Protein AF-A0A4V1XUW9-F1 (afdb_monomer_lite)

pLDDT: mean 77.9, std 14.72, range [36.91, 97.44]

Foldseek 3Di:
DDQQDQVLLCVLCCQVVVDNDSPDCPPPVSVVVSVVVVVLADPDPDPDPDPPPPRNHDPDSVVSSVDDDADFALVVLQVLLLLCVPPDLPDDQVVQVVSVHGRNLVSQLSLCCLCVPQQVLLDPGDPVSVVVNVVCCVVVNHPPCSNPNDRSHDQDPPHDNPPCNVVVVVVVVCVVPPDQPDPVSVVCVVCPPPVNVVVVVVVVVVVVVVVVVVVVVVVVVVVVVVVCCVVDPDDDDD

Radius of gyration: 29.69 Å; chains: 1; bounding box: 62×67×88 Å

Structure (mmCIF, N/CA/C/O backbone):
data_AF-A0A4V1XUW9-F1
#
_entry.id   AF-A0A4V1XUW9-F1
#
loop_
_atom_site.group_PDB
_atom_site.id
_atom_site.type_symbol
_atom_site.label_atom_id
_atom_site.label_alt_id
_atom_site.label_comp_id
_atom_site.label_asym_id
_atom_site.label_entity_id
_atom_site.label_seq_id
_atom_site.pdbx_PDB_ins_code
_atom_site.Cartn_x
_atom_site.Cartn_y
_atom_site.Cartn_z
_atom_site.occupancy
_atom_site.B_iso_or_equiv
_atom_site.auth_seq_id
_atom_site.auth_comp_id
_atom_site.auth_asym_id
_atom_site.auth_atom_id
_atom_site.pdbx_PDB_model_num
ATOM 1 N N . MET A 1 1 ? -7.494 -10.994 -24.626 1.00 58.81 1 MET A N 1
ATOM 2 C CA . MET A 1 1 ? -8.306 -11.080 -23.396 1.00 58.81 1 MET A CA 1
ATOM 3 C C . MET A 1 1 ? -8.177 -12.502 -22.859 1.00 58.81 1 MET A C 1
ATOM 5 O O . MET A 1 1 ? -8.584 -13.421 -23.557 1.00 58.81 1 MET A O 1
ATOM 9 N N . HIS A 1 2 ? -7.507 -12.699 -21.718 1.00 71.06 2 HIS A N 1
ATOM 10 C CA . HIS A 1 2 ? -7.275 -14.023 -21.113 1.00 71.06 2 HIS A CA 1
ATOM 11 C C . HIS A 1 2 ? -8.159 -14.166 -19.877 1.00 71.06 2 HIS A C 1
ATOM 13 O O . HIS A 1 2 ? -7.961 -13.457 -18.893 1.00 71.06 2 HIS A O 1
ATOM 19 N N . TYR A 1 3 ? -9.157 -15.043 -19.947 1.00 77.94 3 TYR A N 1
ATOM 20 C CA . TYR A 1 3 ? -10.015 -15.334 -18.803 1.00 77.94 3 TYR A CA 1
ATOM 21 C C . TYR A 1 3 ? -9.328 -16.334 -17.871 1.00 77.94 3 TYR A C 1
ATOM 23 O O . TYR A 1 3 ? -8.735 -17.297 -18.363 1.00 77.94 3 TYR A O 1
ATOM 31 N N . PRO A 1 4 ? -9.441 -16.161 -16.542 1.00 79.81 4 PRO A N 1
ATOM 32 C CA . PRO A 1 4 ? -8.737 -17.007 -15.600 1.00 79.81 4 PRO A CA 1
ATOM 33 C C . PRO A 1 4 ? -9.235 -18.452 -15.691 1.00 79.81 4 PRO A C 1
ATOM 35 O O . PRO A 1 4 ? -10.440 -18.720 -15.620 1.00 79.81 4 PRO A O 1
ATOM 38 N N . ASN A 1 5 ? -8.309 -19.396 -15.834 1.00 84.31 5 ASN A N 1
ATOM 39 C CA . ASN A 1 5 ? -8.598 -20.828 -15.798 1.00 84.31 5 ASN A CA 1
ATOM 40 C C . ASN A 1 5 ? -8.875 -21.306 -14.354 1.00 84.31 5 ASN A C 1
ATOM 42 O O . ASN A 1 5 ? -8.723 -20.555 -13.396 1.00 84.31 5 ASN A O 1
ATOM 46 N N . ALA A 1 6 ? -9.296 -22.562 -14.164 1.00 81.31 6 ALA A N 1
ATOM 47 C CA . ALA A 1 6 ? -9.682 -23.070 -12.839 1.00 81.31 6 ALA A CA 1
ATOM 48 C C . ALA A 1 6 ? -8.573 -22.939 -11.773 1.00 81.31 6 ALA A C 1
ATOM 50 O O . ALA A 1 6 ? -8.865 -22.640 -10.616 1.00 81.31 6 ALA A O 1
ATOM 51 N N . ARG A 1 7 ? -7.306 -23.102 -12.172 1.00 80.81 7 ARG A N 1
ATOM 52 C CA . ARG A 1 7 ? -6.149 -22.937 -11.286 1.00 80.81 7 ARG A CA 1
ATOM 53 C C . ARG A 1 7 ? -5.942 -21.470 -10.912 1.00 80.81 7 ARG A C 1
ATOM 55 O O . ARG A 1 7 ? -5.809 -21.162 -9.735 1.00 80.81 7 ARG A O 1
ATOM 62 N N . GLU A 1 8 ? -5.972 -20.575 -11.893 1.00 82.69 8 GLU A N 1
ATOM 63 C CA . GLU A 1 8 ? -5.828 -19.125 -11.691 1.00 82.69 8 GLU A CA 1
ATOM 64 C C . GLU A 1 8 ? -6.971 -18.561 -10.838 1.00 82.69 8 GLU A C 1
ATOM 66 O O . GLU A 1 8 ? -6.747 -17.739 -9.956 1.00 82.69 8 GLU A O 1
ATOM 71 N N . LYS A 1 9 ? -8.198 -19.060 -11.028 1.00 82.62 9 LYS A N 1
ATOM 72 C CA . LYS A 1 9 ? -9.331 -18.752 -10.150 1.00 82.62 9 LYS A CA 1
ATOM 73 C C . LYS A 1 9 ? -9.070 -19.211 -8.719 1.00 82.62 9 LYS A C 1
ATOM 75 O O . LYS A 1 9 ? -9.330 -18.445 -7.800 1.00 82.62 9 LYS A O 1
ATOM 80 N N . GLY A 1 10 ? -8.527 -20.413 -8.523 1.00 79.75 10 GLY A N 1
ATOM 81 C CA . GLY A 1 10 ? -8.107 -20.892 -7.204 1.00 79.75 10 GLY A CA 1
ATOM 82 C C . GLY A 1 10 ? -7.074 -19.971 -6.551 1.00 79.75 10 GLY A C 1
ATOM 83 O O . GLY A 1 10 ? -7.211 -19.627 -5.380 1.00 79.75 10 GLY A O 1
ATOM 84 N N . GLU A 1 11 ? -6.093 -19.488 -7.315 1.00 78.31 11 GLU A N 1
ATOM 85 C CA . GLU A 1 11 ? -5.109 -18.524 -6.812 1.00 78.31 11 GLU A CA 1
ATOM 86 C C . GLU A 1 11 ? -5.731 -17.168 -6.470 1.00 78.31 11 GLU A C 1
ATOM 88 O O . GLU A 1 11 ? -5.419 -16.617 -5.416 1.00 78.31 11 GLU A O 1
ATOM 93 N N . ILE A 1 12 ? -6.661 -16.660 -7.286 1.00 77.94 12 ILE A N 1
ATOM 94 C CA . ILE A 1 12 ? -7.428 -15.450 -6.961 1.00 77.94 12 ILE A CA 1
ATOM 95 C C . ILE A 1 12 ? -8.206 -15.656 -5.660 1.00 77.94 12 ILE A C 1
ATOM 97 O O . ILE A 1 12 ? -8.170 -14.794 -4.788 1.00 77.94 12 ILE A O 1
ATOM 101 N N . LEU A 1 13 ? -8.892 -16.789 -5.493 1.00 80.12 13 LEU A N 1
ATOM 102 C CA . LEU A 1 13 ? -9.679 -17.055 -4.288 1.00 80.12 13 LEU A CA 1
ATOM 103 C C . LEU A 1 13 ? -8.801 -17.150 -3.044 1.00 80.12 13 LEU A C 1
ATOM 105 O O . LEU A 1 13 ? -9.113 -16.551 -2.011 1.00 80.12 13 LEU A O 1
ATOM 109 N N . ARG A 1 14 ? -7.659 -17.821 -3.169 1.00 76.75 14 ARG A N 1
ATOM 110 C CA . ARG A 1 14 ? -6.658 -17.891 -2.113 1.00 76.75 14 ARG A CA 1
ATOM 111 C C . ARG A 1 14 ? -6.105 -16.514 -1.768 1.00 76.75 14 ARG A C 1
ATOM 113 O O . ARG A 1 14 ? -5.975 -16.180 -0.596 1.00 76.75 14 ARG A O 1
ATOM 120 N N . HIS A 1 15 ? -5.784 -15.705 -2.771 1.00 69.62 15 HIS A N 1
ATOM 121 C CA . HIS A 1 15 ? -5.155 -14.406 -2.561 1.00 69.62 15 HIS A CA 1
ATOM 122 C C . HIS A 1 15 ? -6.141 -13.353 -2.035 1.00 69.62 15 HIS A C 1
ATOM 124 O O . HIS A 1 15 ? -5.816 -12.585 -1.132 1.00 69.62 15 HIS A O 1
ATOM 130 N N . VAL A 1 16 ? -7.355 -13.318 -2.584 1.00 70.00 16 VAL A N 1
ATOM 131 C CA . VAL A 1 16 ? -8.364 -12.292 -2.297 1.00 70.00 16 VAL A CA 1
ATOM 132 C C . VAL A 1 16 ? -9.190 -12.625 -1.062 1.00 70.00 16 VAL A C 1
ATOM 134 O O . VAL A 1 16 ? -9.513 -11.722 -0.289 1.00 70.00 16 VAL A O 1
ATOM 137 N N . PHE A 1 17 ? -9.544 -13.897 -0.887 1.00 73.94 17 PHE A N 1
ATOM 138 C CA . PHE A 1 17 ? -10.469 -14.348 0.152 1.00 73.94 17 PHE A CA 1
ATOM 139 C C . PHE A 1 17 ? -9.815 -15.277 1.181 1.00 73.94 17 PHE A C 1
ATOM 141 O O . PHE A 1 17 ? -10.460 -15.618 2.166 1.00 73.94 17 PHE A O 1
ATOM 148 N N . GLY A 1 18 ? -8.547 -15.667 0.998 1.00 67.44 18 GLY A N 1
ATOM 149 C CA . GLY A 1 18 ? -7.860 -16.577 1.922 1.00 67.44 18 GLY A CA 1
ATOM 150 C C . GLY A 1 18 ? -8.371 -18.018 1.861 1.00 67.44 18 GLY A C 1
ATOM 151 O O . GLY A 1 18 ? -8.150 -18.774 2.798 1.00 67.44 18 GLY A O 1
ATOM 152 N N . ILE A 1 19 ? -9.077 -18.395 0.792 1.00 76.38 19 ILE A N 1
ATOM 153 C CA . ILE A 1 19 ? -9.677 -19.724 0.655 1.00 76.38 19 ILE A CA 1
ATOM 154 C C . ILE A 1 19 ? -8.603 -20.697 0.144 1.00 76.38 19 ILE A C 1
ATOM 156 O O . ILE A 1 19 ? -8.137 -20.561 -0.987 1.00 76.38 19 ILE A O 1
ATOM 160 N N . GLU A 1 20 ? -8.173 -21.641 0.986 1.00 62.16 20 GLU A N 1
ATOM 161 C CA . GLU A 1 20 ? -7.073 -22.566 0.662 1.00 62.16 20 GLU A CA 1
ATOM 162 C C . GLU A 1 20 ? -7.495 -23.739 -0.233 1.00 62.16 20 GLU A C 1
ATOM 164 O O . GLU A 1 20 ? -6.726 -24.153 -1.101 1.00 62.16 20 GLU A O 1
ATOM 169 N N . GLU A 1 21 ? -8.721 -24.236 -0.077 1.00 62.16 21 GLU A N 1
ATOM 170 C CA . GLU A 1 21 ? -9.290 -25.275 -0.936 1.00 62.16 21 GLU A CA 1
ATOM 171 C C . GLU A 1 21 ? -10.142 -24.623 -2.013 1.00 62.16 21 GLU A C 1
ATOM 173 O O . GLU A 1 21 ? -11.065 -23.890 -1.680 1.00 62.16 21 GLU A O 1
ATOM 178 N N . ALA A 1 22 ? -9.858 -24.876 -3.295 1.00 56.44 22 ALA A N 1
ATOM 179 C CA . ALA A 1 22 ? -10.678 -24.353 -4.384 1.00 56.44 22 ALA A CA 1
ATOM 180 C C . ALA A 1 22 ? -12.131 -24.821 -4.176 1.00 56.44 22 ALA A C 1
ATOM 182 O O . ALA A 1 22 ? -12.421 -26.000 -4.401 1.00 56.44 22 ALA A O 1
ATOM 183 N N . PRO A 1 23 ? -13.047 -23.939 -3.730 1.00 57.81 23 PRO A N 1
ATOM 184 C CA . PRO A 1 23 ? -14.420 -24.340 -3.512 1.00 57.81 23 PRO A CA 1
ATOM 185 C C . PRO A 1 23 ? -14.980 -24.741 -4.871 1.00 57.81 23 PRO A C 1
ATOM 187 O O . PRO A 1 23 ? -14.576 -24.197 -5.908 1.00 57.81 23 PRO A O 1
ATOM 190 N N . ALA A 1 24 ? -15.909 -25.696 -4.883 1.00 57.12 24 ALA A N 1
ATOM 191 C CA . ALA A 1 24 ? -16.644 -25.996 -6.097 1.00 57.12 24 ALA A CA 1
ATOM 192 C C . ALA A 1 24 ? -17.164 -24.662 -6.655 1.00 57.12 24 ALA A C 1
ATOM 194 O O . ALA A 1 24 ? -17.908 -23.944 -5.985 1.00 57.12 24 ALA A O 1
ATOM 195 N N . LEU A 1 25 ? -16.740 -24.307 -7.873 1.00 57.88 25 LEU A N 1
ATOM 196 C CA . LEU A 1 25 ? -17.069 -23.051 -8.568 1.00 57.88 25 LEU A CA 1
ATOM 197 C C . LEU A 1 25 ? -18.589 -22.832 -8.776 1.00 57.88 25 LEU A C 1
ATOM 199 O O . LEU A 1 25 ? -19.001 -21.897 -9.458 1.00 57.88 25 LEU A O 1
ATOM 203 N N . SER A 1 26 ? -19.413 -23.711 -8.204 1.00 60.56 26 SER A N 1
ATOM 204 C CA . SER A 1 26 ? -20.863 -23.677 -8.085 1.00 60.56 26 SER A CA 1
ATOM 205 C C . SER A 1 26 ? -21.394 -22.694 -7.036 1.00 60.56 26 SER A C 1
ATOM 207 O O . SER A 1 26 ? -22.600 -22.452 -7.030 1.00 60.56 26 SER A O 1
ATOM 209 N N . ASP A 1 27 ? -20.557 -22.132 -6.154 1.00 76.06 27 ASP A N 1
ATOM 210 C CA . ASP A 1 27 ? -21.009 -21.079 -5.233 1.00 76.06 27 ASP A CA 1
ATOM 211 C C . ASP A 1 27 ? -21.472 -19.847 -6.030 1.00 76.06 27 ASP A C 1
ATOM 213 O O . ASP A 1 27 ? -20.714 -19.236 -6.792 1.00 76.06 27 ASP A O 1
ATOM 217 N N . ARG A 1 28 ? -22.744 -19.476 -5.847 1.00 77.88 28 ARG A N 1
ATOM 218 C CA . ARG A 1 28 ? -23.395 -18.353 -6.533 1.00 77.88 28 ARG A CA 1
ATOM 219 C C . ARG A 1 28 ? -22.647 -17.033 -6.305 1.00 77.88 28 ARG A C 1
ATOM 221 O O . ARG A 1 28 ? -22.585 -16.215 -7.221 1.00 77.88 28 ARG A O 1
ATOM 228 N N . SER A 1 29 ? -22.049 -16.847 -5.129 1.00 71.81 29 SER A N 1
ATOM 229 C CA . SER A 1 29 ? -21.312 -15.631 -4.760 1.00 71.81 29 SER A CA 1
ATOM 230 C C . SER A 1 29 ? -19.979 -15.538 -5.502 1.00 71.81 29 SER A C 1
ATOM 232 O O . SER A 1 29 ? -19.615 -14.480 -6.014 1.00 71.81 29 SER A O 1
ATOM 234 N N . LEU A 1 30 ? -19.273 -16.665 -5.627 1.00 78.94 30 LEU A N 1
ATOM 235 C CA . LEU A 1 30 ? -18.009 -16.739 -6.363 1.00 78.94 30 LEU A CA 1
ATOM 236 C C . LEU A 1 30 ? -18.232 -16.636 -7.868 1.00 78.94 30 LEU A C 1
ATOM 238 O O . LEU A 1 30 ? -17.437 -16.016 -8.571 1.00 78.94 30 LEU A O 1
ATOM 242 N N . LYS A 1 31 ? -19.344 -17.186 -8.361 1.00 81.56 31 LYS A N 1
ATOM 243 C CA . LYS A 1 31 ? -19.762 -17.011 -9.749 1.00 81.56 31 LYS A CA 1
ATOM 244 C C . LYS A 1 31 ? -19.997 -15.533 -10.073 1.00 81.56 31 LYS A C 1
ATOM 246 O O . LYS A 1 31 ? -19.401 -15.040 -11.024 1.00 81.56 31 LYS A O 1
ATOM 251 N N . ALA A 1 32 ? -20.773 -14.825 -9.250 1.00 79.44 32 ALA A N 1
ATOM 252 C CA . ALA A 1 32 ? -21.011 -13.390 -9.414 1.00 79.44 32 ALA A CA 1
ATOM 253 C C . ALA A 1 32 ? -19.709 -12.574 -9.326 1.00 79.44 32 ALA A C 1
ATOM 255 O O . ALA A 1 32 ? -19.489 -11.659 -10.118 1.00 79.44 32 ALA A O 1
ATOM 256 N N . TYR A 1 33 ? -18.804 -12.944 -8.411 1.00 81.19 33 TYR A N 1
ATOM 257 C CA . TYR A 1 33 ? -17.476 -12.340 -8.330 1.00 81.19 33 TYR A CA 1
ATOM 258 C C . TYR A 1 33 ? -16.681 -12.526 -9.627 1.00 81.19 33 TYR A C 1
ATOM 260 O O . TYR A 1 33 ? -16.134 -11.555 -10.141 1.00 81.19 33 TYR A O 1
ATOM 268 N N . PHE A 1 34 ? -16.624 -13.743 -10.180 1.00 82.69 34 PHE A N 1
ATOM 269 C CA . PHE A 1 34 ? -15.889 -13.993 -11.420 1.00 82.69 34 PHE A CA 1
ATOM 270 C C . PHE A 1 34 ? -16.560 -13.375 -12.652 1.00 82.69 34 PHE A C 1
ATOM 272 O O . PHE A 1 34 ? -15.858 -12.977 -13.575 1.00 82.69 34 PHE A O 1
ATOM 279 N N . GLU A 1 35 ? -17.887 -13.246 -12.670 1.00 82.94 35 GLU A N 1
ATOM 280 C CA . GLU A 1 35 ? -18.613 -12.492 -13.699 1.00 82.94 35 GLU A CA 1
ATOM 281 C C . GLU A 1 35 ? -18.231 -11.006 -13.664 1.00 82.94 35 GLU A C 1
ATOM 283 O O . GLU A 1 35 ? -17.855 -10.449 -14.697 1.00 82.94 35 GLU A O 1
ATOM 288 N N . TYR A 1 36 ? -18.212 -10.388 -12.478 1.00 78.56 36 TYR A N 1
ATOM 289 C CA . TYR A 1 36 ? -17.736 -9.014 -12.316 1.00 78.56 36 TYR A CA 1
ATOM 290 C C . TYR A 1 36 ? -16.248 -8.875 -12.665 1.00 78.56 36 TYR A C 1
ATOM 292 O O . TYR A 1 36 ? -15.879 -7.998 -13.441 1.00 78.56 36 TYR A O 1
ATOM 300 N N . TYR A 1 37 ? -15.395 -9.768 -12.160 1.00 76.25 37 TYR A N 1
ATOM 301 C CA . TYR A 1 37 ? -13.964 -9.812 -12.474 1.00 76.25 37 TYR A CA 1
ATOM 302 C C . TYR A 1 37 ? -13.725 -9.851 -13.991 1.00 76.25 37 TYR A C 1
ATOM 304 O O . TYR A 1 37 ? -12.907 -9.101 -14.513 1.00 76.25 37 TYR A O 1
ATOM 312 N N . ASN A 1 38 ? -14.482 -10.678 -14.715 1.00 80.19 38 ASN A N 1
ATOM 313 C CA . ASN A 1 38 ? -14.392 -10.771 -16.168 1.00 80.19 38 ASN A CA 1
ATOM 314 C C . ASN A 1 38 ? -14.897 -9.503 -16.869 1.00 80.19 38 ASN A C 1
ATOM 316 O O . ASN A 1 38 ? -14.377 -9.159 -17.926 1.00 80.19 38 ASN A O 1
ATOM 320 N N . SER A 1 39 ? -15.877 -8.803 -16.287 1.00 75.00 39 SER A N 1
ATOM 321 C CA . SER A 1 39 ? -16.397 -7.541 -16.832 1.00 75.00 39 SER A CA 1
ATOM 322 C C . SER A 1 39 ? -15.398 -6.385 -16.744 1.00 75.00 39 SER A C 1
ATOM 324 O O . SER A 1 39 ? -15.436 -5.478 -17.570 1.00 75.00 39 SER A O 1
ATOM 326 N N . VAL A 1 40 ? -14.480 -6.440 -15.774 1.00 69.62 40 VAL A N 1
ATOM 327 C CA . VAL A 1 40 ? -13.441 -5.423 -15.573 1.00 69.62 40 VAL A CA 1
ATOM 328 C C . VAL A 1 40 ? -12.103 -5.794 -16.223 1.00 69.62 40 VAL A C 1
ATOM 330 O O . VAL A 1 40 ? -11.139 -5.034 -16.127 1.00 69.62 40 VAL A O 1
ATOM 333 N N . LEU A 1 41 ? -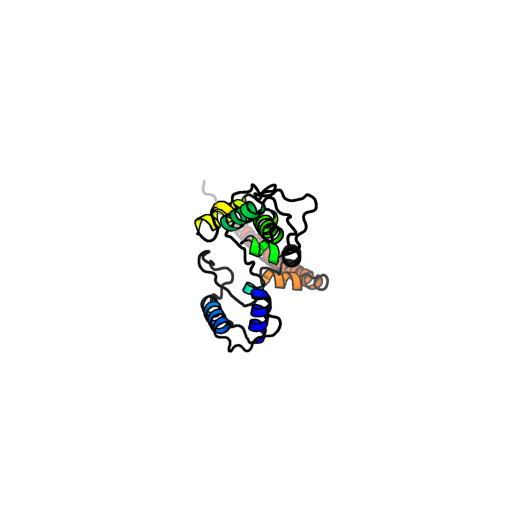12.012 -6.944 -16.904 1.00 70.50 41 LEU A N 1
ATOM 334 C CA . LEU A 1 41 ? -10.826 -7.300 -17.679 1.00 70.50 41 LEU A CA 1
ATOM 335 C C . LEU A 1 41 ? -10.723 -6.417 -18.936 1.00 70.50 41 LEU A C 1
ATOM 337 O O . LEU A 1 41 ? -11.617 -6.412 -19.780 1.00 70.50 41 LEU A O 1
ATOM 341 N N . SER A 1 42 ? -9.612 -5.703 -19.108 1.00 60.41 42 SER A N 1
ATOM 342 C CA . SER A 1 42 ? -9.355 -4.919 -20.318 1.00 60.41 42 SER A CA 1
ATOM 343 C C . SER A 1 42 ? -8.838 -5.789 -21.460 1.00 60.41 42 SER A C 1
ATOM 345 O O . SER A 1 42 ? -7.999 -6.674 -21.286 1.00 60.41 42 SER A O 1
ATOM 347 N N . SER A 1 43 ? -9.322 -5.493 -22.667 1.00 54.41 43 SER A N 1
ATOM 348 C CA . SER A 1 43 ? -8.847 -6.098 -23.917 1.00 54.41 43 SER A CA 1
ATOM 349 C C . SER A 1 43 ? -7.688 -5.330 -24.565 1.00 54.41 43 SER A C 1
ATOM 351 O O . SER A 1 43 ? -7.255 -5.716 -25.649 1.00 54.41 43 SER A O 1
ATOM 353 N N . SER A 1 44 ? -7.195 -4.248 -23.947 1.00 46.56 44 SER A N 1
ATOM 354 C CA . SER A 1 44 ? -6.223 -3.352 -24.581 1.00 46.56 44 SER A CA 1
ATOM 355 C C . SER A 1 44 ? -4.865 -4.041 -24.816 1.00 46.56 44 SER A C 1
ATOM 357 O O . SER A 1 44 ? -4.239 -4.497 -23.857 1.00 46.56 44 SER A O 1
ATOM 359 N N . PRO A 1 45 ? -4.376 -4.112 -26.072 1.00 43.75 45 PRO A N 1
ATOM 360 C CA . PRO A 1 45 ? -3.069 -4.680 -26.408 1.00 43.75 45 PRO A CA 1
ATOM 361 C C . PRO A 1 45 ? -1.899 -3.739 -26.076 1.00 43.75 45 PRO A C 1
ATOM 363 O O . PRO A 1 45 ? -0.743 -4.150 -26.139 1.00 43.75 45 PRO A O 1
ATOM 366 N N . THR A 1 46 ? -2.177 -2.481 -25.724 1.00 44.91 46 THR A N 1
ATOM 367 C CA . THR A 1 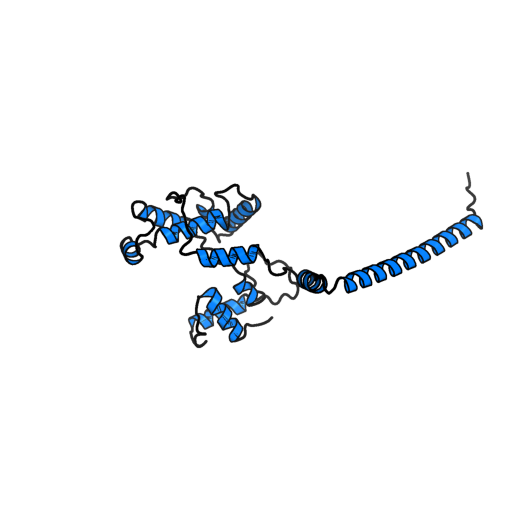46 ? -1.162 -1.500 -25.328 1.00 44.91 46 THR A CA 1
ATOM 368 C C . THR A 1 46 ? -1.053 -1.446 -23.802 1.00 44.91 46 THR A C 1
ATOM 370 O O . THR A 1 46 ? -1.989 -0.978 -23.148 1.00 44.91 46 THR A O 1
ATOM 373 N N . PRO A 1 47 ? 0.079 -1.873 -23.215 1.00 44.16 47 PRO A N 1
ATOM 374 C CA . PRO A 1 47 ? 0.257 -2.002 -21.770 1.00 44.16 47 PRO A CA 1
ATOM 375 C C . PRO A 1 47 ? 0.346 -0.670 -21.010 1.00 44.16 47 PRO A C 1
ATOM 377 O O . PRO A 1 47 ? 0.578 -0.700 -19.812 1.00 44.16 47 PRO A O 1
ATOM 380 N N . ASP A 1 48 ? 0.134 0.487 -21.633 1.00 44.12 48 ASP A N 1
ATOM 381 C CA . ASP A 1 48 ? 0.181 1.797 -20.958 1.00 44.12 48 ASP A CA 1
ATOM 382 C C . ASP A 1 48 ? -0.901 2.774 -21.444 1.00 44.12 48 ASP A C 1
ATOM 384 O O . ASP A 1 48 ? -0.896 3.946 -21.067 1.00 44.12 48 ASP A O 1
ATOM 388 N N . ALA A 1 49 ? -1.853 2.328 -22.272 1.00 36.91 49 ALA A N 1
ATOM 389 C CA . ALA A 1 49 ? -2.929 3.210 -22.711 1.00 36.91 49 ALA A CA 1
ATOM 390 C C . ALA A 1 49 ? -3.919 3.422 -21.562 1.00 36.91 49 ALA A C 1
ATOM 392 O O . ALA A 1 49 ? -4.805 2.604 -21.343 1.00 36.91 49 ALA A O 1
ATOM 393 N N . VAL A 1 50 ? -3.680 4.509 -20.823 1.00 40.78 50 VAL A N 1
ATOM 394 C CA . VAL A 1 50 ? -4.620 5.254 -19.981 1.00 40.78 50 VAL A CA 1
ATOM 395 C C . VAL A 1 50 ? -5.598 4.336 -19.247 1.00 40.78 50 VAL A C 1
ATOM 397 O O . VAL A 1 50 ? -6.742 4.160 -19.653 1.00 40.78 50 VAL A O 1
ATOM 400 N N . ILE A 1 51 ? -5.143 3.766 -18.129 1.00 42.28 51 ILE A N 1
ATOM 401 C CA . ILE A 1 51 ? -6.079 3.346 -17.086 1.00 42.28 51 ILE A CA 1
ATOM 402 C C . ILE A 1 51 ? -6.689 4.655 -16.585 1.00 42.28 51 ILE A C 1
ATOM 404 O O . ILE A 1 51 ? -6.044 5.397 -15.836 1.00 42.28 51 ILE A O 1
ATOM 408 N N . GLU A 1 52 ? -7.878 5.002 -17.082 1.00 41.75 52 GLU A N 1
ATOM 409 C CA . GLU A 1 52 ? -8.694 6.015 -16.429 1.00 41.75 52 GLU A CA 1
ATOM 410 C C . GLU A 1 52 ? -8.777 5.606 -14.965 1.00 41.75 52 GLU A C 1
ATOM 412 O O . GLU A 1 52 ? -9.142 4.478 -14.641 1.00 41.75 52 GLU A O 1
ATOM 417 N N . VAL A 1 53 ? -8.362 6.508 -14.079 1.00 42.53 53 VAL A N 1
ATOM 418 C CA . VAL A 1 53 ? -8.297 6.251 -12.631 1.00 42.53 53 VAL A CA 1
ATOM 419 C C . VAL A 1 53 ? -9.658 5.797 -12.081 1.00 42.53 53 VAL A C 1
ATOM 421 O O . VAL A 1 53 ? -9.703 5.150 -11.041 1.00 42.53 53 VAL A O 1
ATOM 424 N N . ASP A 1 54 ? -10.724 6.054 -12.838 1.00 44.94 54 ASP A N 1
ATOM 425 C CA . ASP A 1 54 ? -12.112 5.768 -12.509 1.00 44.94 54 ASP A CA 1
ATOM 426 C C . ASP A 1 54 ? -12.610 4.400 -13.039 1.00 44.94 54 ASP A C 1
ATOM 428 O O . ASP A 1 54 ? -13.734 4.005 -12.733 1.00 44.94 54 ASP A O 1
ATOM 432 N N . THR A 1 55 ? -11.800 3.631 -13.791 1.00 46.47 55 THR A N 1
ATOM 433 C CA . THR A 1 55 ? -12.136 2.250 -14.195 1.00 46.47 55 THR A CA 1
ATOM 434 C C . THR A 1 55 ? -11.034 1.251 -13.813 1.00 46.47 55 THR A C 1
ATOM 436 O O . THR A 1 55 ? -9.939 1.270 -14.385 1.00 46.47 55 THR A O 1
ATOM 439 N N . PRO A 1 56 ? -11.289 0.323 -12.865 1.00 53.41 56 PRO A N 1
ATOM 440 C CA . PRO A 1 56 ? -10.307 -0.674 -12.454 1.00 53.41 56 PRO A CA 1
ATOM 441 C C . PRO A 1 56 ? -10.164 -1.734 -13.547 1.00 53.41 56 PRO A C 1
ATOM 443 O O . PRO A 1 56 ? -10.780 -2.790 -13.487 1.00 53.41 56 PRO A O 1
ATOM 446 N N . THR A 1 57 ? -9.367 -1.455 -14.573 1.00 58.25 57 THR A N 1
ATOM 447 C CA . THR A 1 57 ? -9.131 -2.406 -15.656 1.00 58.25 57 THR A CA 1
ATOM 448 C C . THR A 1 57 ? -8.046 -3.403 -15.264 1.00 58.25 57 THR A C 1
ATOM 450 O O . THR A 1 57 ? -6.857 -3.087 -15.230 1.00 58.25 57 THR A O 1
ATOM 453 N N . LEU A 1 58 ? -8.458 -4.633 -14.962 1.00 62.34 58 LEU A N 1
ATOM 454 C CA . LEU A 1 58 ? -7.543 -5.754 -14.748 1.00 62.34 58 LEU A CA 1
ATOM 455 C C . LEU A 1 58 ? -7.062 -6.260 -16.114 1.00 62.34 58 LEU A C 1
ATOM 457 O O . LEU A 1 58 ? -7.847 -6.350 -17.049 1.00 62.34 58 LEU A O 1
ATOM 461 N N . ARG A 1 59 ? -5.787 -6.600 -16.285 1.00 65.56 59 ARG A N 1
ATOM 462 C CA . ARG A 1 59 ? -5.282 -7.205 -17.537 1.00 65.56 59 ARG A CA 1
ATOM 463 C C . ARG A 1 59 ? -5.179 -8.713 -17.411 1.00 65.56 59 ARG A C 1
ATOM 465 O O . ARG A 1 59 ? -5.368 -9.433 -18.389 1.00 65.56 59 ARG A O 1
ATOM 472 N N . SER A 1 60 ? -4.867 -9.182 -16.208 1.00 67.12 60 SER A N 1
ATOM 473 C CA . SER A 1 60 ? -4.741 -10.599 -15.885 1.00 67.12 60 SER A CA 1
ATOM 474 C C . SER A 1 60 ? -5.035 -10.880 -14.409 1.00 67.12 60 SER A C 1
ATOM 476 O O . SER A 1 60 ? -5.209 -9.971 -13.594 1.00 67.12 60 SER A O 1
ATOM 478 N N . TYR A 1 61 ? -5.067 -12.161 -14.037 1.00 67.38 61 TYR A N 1
ATOM 479 C CA . TYR A 1 61 ? -5.184 -12.576 -12.636 1.00 67.38 61 TYR A CA 1
ATOM 480 C C . TYR A 1 61 ? -3.982 -12.139 -11.793 1.00 67.38 61 TYR A C 1
ATOM 482 O O . TYR A 1 61 ? -4.146 -11.870 -10.603 1.00 67.38 61 TYR A O 1
ATOM 490 N N . GLU A 1 62 ? -2.806 -11.979 -12.411 1.00 65.94 62 GLU A N 1
ATOM 491 C CA . GLU A 1 62 ? -1.622 -11.477 -11.720 1.00 65.94 62 GLU A CA 1
ATOM 492 C C . GLU A 1 62 ? -1.832 -10.066 -11.174 1.00 65.94 62 GLU A C 1
ATOM 494 O O . GLU A 1 62 ? -1.297 -9.750 -10.116 1.00 65.94 62 GLU A O 1
ATOM 499 N N . ASP A 1 63 ? -2.623 -9.230 -11.850 1.00 65.38 63 ASP A N 1
ATOM 500 C CA . ASP A 1 63 ? -2.891 -7.866 -11.384 1.00 65.38 63 ASP A CA 1
ATOM 501 C C . ASP A 1 63 ? -3.704 -7.876 -10.093 1.00 65.38 63 ASP A C 1
ATOM 503 O O . ASP A 1 63 ? -3.466 -7.060 -9.208 1.00 65.38 63 ASP A O 1
ATOM 507 N N . VAL A 1 64 ? -4.606 -8.849 -9.930 1.00 63.84 64 VAL A N 1
ATOM 508 C CA . VAL A 1 64 ? -5.314 -9.047 -8.660 1.00 63.84 64 VAL A CA 1
ATOM 509 C C . VAL A 1 64 ? -4.373 -9.552 -7.581 1.00 63.84 64 VAL A C 1
ATOM 511 O O . VAL A 1 64 ? -4.415 -9.038 -6.465 1.00 63.84 64 VAL A O 1
ATOM 514 N N . CYS A 1 65 ? -3.473 -10.473 -7.920 1.00 60.78 65 CYS A N 1
ATOM 515 C CA . CYS A 1 65 ? -2.434 -10.942 -7.003 1.00 60.78 65 CYS A CA 1
ATOM 516 C C . CYS A 1 65 ? -1.395 -9.860 -6.644 1.00 60.78 65 CYS A C 1
ATOM 518 O O . CYS A 1 65 ? -0.669 -10.006 -5.662 1.00 60.78 65 CYS A O 1
ATOM 520 N N . LYS A 1 66 ? -1.305 -8.782 -7.432 1.00 63.47 66 LYS A N 1
ATOM 521 C CA . LYS A 1 66 ? -0.436 -7.615 -7.200 1.00 63.47 66 LYS A CA 1
ATOM 522 C C . LYS A 1 66 ? -1.207 -6.401 -6.663 1.00 63.47 66 LYS A C 1
ATOM 524 O O . LYS A 1 66 ? -0.602 -5.362 -6.405 1.00 63.47 66 LYS A O 1
ATOM 529 N N . SER A 1 67 ? -2.525 -6.512 -6.489 1.00 64.19 67 SER A N 1
ATOM 530 C CA . SER A 1 67 ? -3.371 -5.417 -6.015 1.00 64.19 67 SER A CA 1
ATOM 531 C C . SER A 1 67 ? -3.375 -5.335 -4.489 1.00 64.19 67 SER A C 1
ATOM 533 O O . SER A 1 67 ? -3.507 -6.338 -3.789 1.00 64.19 67 SER A O 1
ATOM 535 N N . VAL A 1 68 ? -3.262 -4.119 -3.954 1.00 67.12 68 VAL A N 1
ATOM 536 C CA . VAL A 1 68 ? -3.387 -3.867 -2.515 1.00 67.12 68 VAL A CA 1
ATOM 537 C C . VAL A 1 68 ? -4.785 -3.332 -2.238 1.00 67.12 68 VAL A C 1
ATOM 539 O O . VAL A 1 68 ? -5.136 -2.236 -2.670 1.00 67.12 68 VAL A O 1
ATOM 542 N N . LYS A 1 69 ? -5.585 -4.096 -1.490 1.00 74.56 69 LYS A N 1
ATOM 543 C CA . LYS A 1 69 ? -6.870 -3.618 -0.970 1.00 74.56 69 LYS A CA 1
ATOM 544 C C . LYS A 1 69 ? -6.636 -2.831 0.309 1.00 74.56 69 LYS A C 1
ATOM 546 O O . LYS A 1 69 ? -6.136 -3.376 1.291 1.00 74.56 69 LYS A O 1
ATOM 551 N N . VAL A 1 70 ? -7.016 -1.560 0.290 1.00 79.12 70 VAL A N 1
ATOM 552 C CA . VAL A 1 70 ? -6.830 -0.642 1.414 1.00 79.12 70 VAL A CA 1
ATOM 553 C C . VAL A 1 70 ? -8.178 -0.371 2.058 1.00 79.12 70 VAL A C 1
ATOM 555 O O . VAL A 1 70 ? -9.128 0.001 1.376 1.00 79.12 70 VAL A O 1
ATOM 558 N N . PHE A 1 71 ? -8.268 -0.545 3.375 1.00 84.31 71 PHE A N 1
ATOM 559 C CA . PHE A 1 71 ? -9.421 -0.059 4.119 1.00 84.31 71 PHE A CA 1
ATOM 560 C C . PHE A 1 71 ? -9.320 1.465 4.246 1.00 84.31 71 PHE A C 1
ATOM 562 O O . PHE A 1 71 ? -8.360 1.980 4.814 1.00 84.31 71 PHE A O 1
ATOM 569 N N . HIS A 1 72 ? -10.301 2.174 3.698 1.00 82.69 72 HIS A N 1
ATOM 570 C CA . HIS A 1 72 ? -10.221 3.614 3.429 1.00 82.69 72 HIS A CA 1
ATOM 571 C C . HIS A 1 72 ? -11.201 4.462 4.262 1.00 82.69 72 HIS A C 1
ATOM 573 O O . HIS A 1 72 ? -11.276 5.674 4.077 1.00 82.69 72 HIS A O 1
ATOM 579 N N . GLN A 1 73 ? -11.943 3.829 5.180 1.00 89.12 73 GLN A N 1
ATOM 580 C CA . GLN A 1 73 ? -12.889 4.490 6.087 1.00 89.12 73 GLN A CA 1
ATOM 581 C C . GLN A 1 73 ? -12.210 4.828 7.435 1.00 89.12 73 GLN A C 1
ATOM 583 O O . GLN A 1 73 ? -12.533 4.254 8.481 1.00 89.12 73 GLN A O 1
ATOM 588 N N . ALA A 1 74 ? -11.215 5.720 7.421 1.00 90.00 74 ALA A N 1
ATOM 589 C CA . ALA A 1 74 ? -10.505 6.183 8.612 1.00 90.00 74 ALA A CA 1
ATOM 590 C C . ALA A 1 74 ? -11.434 6.769 9.697 1.00 90.00 74 ALA A C 1
ATOM 592 O O . ALA A 1 74 ? -11.214 6.508 10.882 1.00 90.00 74 ALA A O 1
ATOM 593 N N . ALA A 1 75 ? -12.510 7.472 9.334 1.00 90.62 75 ALA A N 1
ATOM 594 C CA . ALA A 1 75 ? -13.506 8.012 10.263 1.00 90.62 75 ALA A CA 1
ATOM 595 C C . ALA A 1 75 ? -14.118 6.911 11.145 1.00 90.62 75 ALA A C 1
ATOM 597 O O . ALA A 1 75 ? -14.229 7.056 12.368 1.00 90.62 75 ALA A O 1
ATOM 598 N N . PHE A 1 76 ? -14.458 5.774 10.528 1.00 91.81 76 PHE A N 1
ATOM 599 C CA . PHE A 1 76 ? -14.987 4.605 11.225 1.00 91.81 76 PHE A CA 1
ATOM 600 C C . PHE A 1 76 ? -13.955 4.021 12.197 1.00 91.81 76 PHE A C 1
ATOM 602 O O . PHE A 1 76 ? -14.280 3.784 13.363 1.00 91.81 76 PHE A O 1
ATOM 609 N N . LEU A 1 77 ? -12.701 3.849 11.756 1.00 91.81 77 LEU A N 1
ATOM 610 C CA . LEU A 1 77 ? -11.621 3.340 12.612 1.00 91.81 77 LEU A CA 1
ATOM 611 C C . LEU A 1 77 ? -11.411 4.239 13.831 1.00 91.81 77 LEU A C 1
ATOM 613 O O . LEU A 1 77 ? -11.351 3.755 14.961 1.00 91.81 77 LEU A O 1
ATOM 617 N N . ARG A 1 78 ? -11.355 5.559 13.619 1.00 91.88 78 ARG A N 1
ATOM 618 C CA . ARG A 1 78 ? -11.175 6.546 14.690 1.00 91.88 78 ARG A CA 1
ATOM 619 C C . ARG A 1 78 ? -12.336 6.507 15.678 1.00 91.88 78 ARG A C 1
ATOM 621 O O . ARG A 1 78 ? -12.098 6.455 16.882 1.00 91.88 78 ARG A O 1
ATOM 628 N N . ALA A 1 79 ? -13.579 6.487 15.199 1.00 92.06 79 ALA A N 1
ATOM 629 C CA . ALA A 1 79 ? -14.759 6.410 16.061 1.00 92.06 79 ALA A CA 1
ATOM 630 C C . ALA A 1 79 ? -14.754 5.143 16.934 1.00 92.06 79 ALA A C 1
ATOM 632 O O . ALA A 1 79 ? -15.004 5.214 18.138 1.00 92.06 79 ALA A O 1
ATOM 633 N N . LYS A 1 80 ? -14.396 3.991 16.357 1.00 92.44 80 LYS A N 1
ATOM 634 C CA . LYS A 1 80 ? -14.315 2.717 17.084 1.00 92.44 80 LYS A CA 1
ATOM 635 C C . LYS A 1 80 ? -13.141 2.642 18.059 1.00 92.44 80 LYS A C 1
ATOM 637 O O . LYS A 1 80 ? -13.288 2.067 19.136 1.00 92.44 80 LYS A O 1
ATOM 642 N N . LEU A 1 81 ? -12.018 3.287 17.744 1.00 92.31 81 LEU A N 1
ATOM 643 C CA . LEU A 1 81 ? -10.892 3.443 18.670 1.00 92.31 81 LEU A CA 1
ATOM 644 C C . LEU A 1 81 ? -11.210 4.379 19.841 1.00 92.31 81 LEU A C 1
ATOM 646 O O . LEU A 1 81 ? -10.714 4.143 20.942 1.00 92.31 81 LEU A O 1
ATOM 650 N N . ARG A 1 82 ? -12.045 5.411 19.629 1.00 91.62 82 ARG A N 1
ATOM 651 C CA . ARG A 1 82 ? -12.535 6.286 20.712 1.00 91.62 82 ARG A CA 1
ATOM 652 C C . ARG A 1 82 ? -13.374 5.492 21.705 1.00 91.62 82 ARG A C 1
ATOM 654 O O . ARG A 1 82 ? -13.211 5.671 22.904 1.00 91.62 82 ARG A O 1
ATOM 661 N N . GLN A 1 83 ? -14.224 4.596 21.205 1.00 90.44 83 GLN A N 1
ATOM 662 C CA . GLN A 1 83 ? -15.123 3.792 22.035 1.00 90.44 83 GLN A CA 1
ATOM 663 C C . GLN A 1 83 ? -14.378 2.859 22.995 1.00 90.44 83 GLN A C 1
ATOM 665 O O . GLN A 1 83 ? -14.861 2.608 24.092 1.00 90.44 83 GLN A O 1
ATOM 670 N N . SER A 1 84 ? -13.210 2.356 22.599 1.00 90.44 84 SER A N 1
ATOM 671 C CA . SER A 1 84 ? -12.416 1.468 23.444 1.00 90.44 84 SER A CA 1
ATOM 672 C C . SER A 1 84 ? -11.322 2.186 24.230 1.00 90.44 84 SER A C 1
ATOM 674 O O . SER A 1 84 ? -10.602 1.504 24.932 1.00 90.44 84 SER A O 1
ATOM 676 N N . LYS A 1 85 ? -11.165 3.517 24.137 1.00 88.50 85 LYS A N 1
ATOM 677 C CA . LYS A 1 85 ? -9.977 4.286 24.580 1.00 88.50 85 LYS A CA 1
ATOM 678 C C . LYS A 1 85 ? -9.347 3.864 25.919 1.00 88.50 85 LYS A C 1
ATOM 680 O O . LYS A 1 85 ? -8.123 3.892 26.017 1.00 88.50 85 LYS A O 1
ATOM 685 N N . GLU A 1 86 ? -10.165 3.507 26.902 1.00 88.94 86 GLU A N 1
ATOM 686 C CA . GLU A 1 86 ? -9.756 3.146 28.269 1.00 88.94 86 GLU A CA 1
ATOM 687 C C . GLU A 1 86 ? -9.402 1.661 28.446 1.00 88.94 86 GLU A C 1
ATOM 689 O O . GLU A 1 86 ? -8.738 1.293 29.407 1.00 88.94 86 GLU A O 1
ATOM 694 N N . GLU A 1 87 ? -9.818 0.812 27.513 1.00 90.00 87 GLU A N 1
ATOM 695 C CA . GLU A 1 87 ? -9.550 -0.624 27.505 1.00 90.00 87 GLU A CA 1
ATOM 696 C C . GLU A 1 87 ? -8.148 -0.920 26.966 1.00 90.00 87 GLU A C 1
ATOM 698 O O . GLU A 1 87 ? -7.604 -0.155 26.161 1.00 90.00 87 GLU A O 1
ATOM 703 N N . ASP A 1 88 ? -7.596 -2.074 27.333 1.00 90.12 88 ASP A N 1
ATOM 704 C CA . ASP A 1 88 ? -6.331 -2.563 26.780 1.00 90.12 88 ASP A CA 1
ATOM 705 C C . ASP A 1 88 ? -6.404 -2.694 25.239 1.00 90.12 88 ASP A C 1
ATOM 707 O O . ASP A 1 88 ? -7.463 -2.947 24.654 1.00 90.12 88 ASP A O 1
ATOM 711 N N . LEU A 1 89 ? -5.279 -2.502 24.549 1.00 89.88 89 LEU A N 1
ATOM 712 C CA . LEU A 1 89 ? -5.178 -2.772 23.114 1.00 89.88 89 LEU A CA 1
ATOM 713 C C . LEU A 1 89 ? -5.371 -4.260 22.806 1.00 89.88 89 LEU A C 1
ATOM 715 O O . LEU A 1 89 ? -5.913 -4.592 21.746 1.00 89.88 89 LEU A O 1
ATOM 719 N N . ASP A 1 90 ? -4.969 -5.113 23.750 1.00 89.88 90 ASP A N 1
ATOM 720 C CA . ASP A 1 90 ? -4.966 -6.573 23.649 1.00 89.88 90 ASP A CA 1
ATOM 721 C C . ASP A 1 90 ? -6.218 -7.243 24.206 1.00 89.88 90 ASP A C 1
ATOM 723 O O . ASP A 1 90 ? -6.237 -8.457 24.424 1.00 89.88 90 ASP A O 1
ATOM 727 N N . ILE A 1 91 ? -7.304 -6.483 24.393 1.00 90.50 91 ILE A N 1
ATOM 728 C CA . ILE A 1 91 ? -8.581 -7.100 24.744 1.00 90.50 91 ILE A CA 1
ATOM 729 C C . ILE A 1 91 ? -8.973 -8.156 23.702 1.00 90.50 91 ILE A C 1
ATOM 731 O O . ILE A 1 91 ? -8.906 -7.948 22.486 1.00 90.50 91 ILE A O 1
ATOM 735 N N . GLY A 1 92 ? -9.417 -9.308 24.202 1.00 88.81 92 GLY A N 1
ATOM 736 C CA . GLY A 1 92 ? -9.846 -10.419 23.365 1.00 88.81 92 GLY A CA 1
ATOM 737 C C . GLY A 1 92 ? -11.002 -10.046 22.434 1.00 88.81 92 GLY A C 1
ATOM 738 O O . GLY A 1 92 ? -11.756 -9.089 22.659 1.00 88.81 92 GLY A O 1
ATOM 739 N N . PHE A 1 93 ? -11.171 -10.842 21.380 1.00 89.75 93 PHE A N 1
ATOM 740 C CA . PHE A 1 93 ? -12.197 -10.613 20.364 1.00 89.75 93 PHE A CA 1
ATOM 741 C C . PHE A 1 93 ? -13.612 -10.588 20.957 1.00 89.75 93 PHE A C 1
ATOM 743 O O . PHE A 1 93 ? -14.370 -9.654 20.709 1.00 89.75 93 PHE A O 1
ATOM 750 N N . GLU A 1 94 ? -13.946 -11.555 21.814 1.00 91.62 94 GLU A N 1
ATOM 751 C CA . GLU A 1 94 ? -15.260 -11.633 22.466 1.00 91.62 94 GLU A CA 1
ATOM 752 C C . GLU A 1 94 ? -15.567 -10.387 23.302 1.00 91.62 94 GLU A C 1
ATOM 754 O O . GLU A 1 94 ? -16.655 -9.815 23.206 1.00 91.62 94 GLU A O 1
ATOM 759 N N . ARG A 1 95 ? -14.583 -9.913 24.075 1.00 90.38 95 ARG A N 1
ATOM 760 C CA . ARG A 1 95 ? -14.722 -8.700 24.886 1.00 90.38 95 ARG A CA 1
ATOM 761 C C . ARG A 1 95 ? -14.909 -7.462 24.014 1.00 90.38 95 ARG A C 1
ATOM 763 O O . ARG A 1 95 ? -15.759 -6.625 24.308 1.00 90.38 95 ARG A O 1
ATOM 770 N N . SER A 1 96 ? -14.172 -7.377 22.911 1.00 92.12 96 SER A N 1
ATOM 771 C CA . SER A 1 96 ? -14.318 -6.296 21.932 1.00 92.12 96 SER A CA 1
ATOM 772 C C . SER A 1 96 ? -15.735 -6.252 21.351 1.00 92.12 96 SER A C 1
ATOM 774 O O . SER A 1 96 ? -16.349 -5.185 21.280 1.00 92.12 96 SER A O 1
ATOM 776 N N . LEU A 1 97 ? -16.300 -7.417 21.021 1.00 92.06 97 LEU A N 1
ATOM 777 C CA . LEU A 1 97 ? -17.662 -7.517 20.499 1.00 92.06 97 LEU A CA 1
ATOM 778 C C . LEU A 1 97 ? -18.722 -7.101 21.523 1.00 92.06 97 LEU A C 1
ATOM 780 O O . LEU A 1 97 ? -19.674 -6.410 21.155 1.00 92.06 97 LEU A O 1
ATOM 784 N N . GLN A 1 98 ? -18.550 -7.447 22.802 1.00 91.38 98 GLN A N 1
ATOM 785 C CA . GLN A 1 98 ? -19.431 -6.968 23.878 1.00 91.38 98 GLN A CA 1
ATOM 786 C C . GLN A 1 98 ? -19.427 -5.435 23.969 1.00 91.38 98 GLN A C 1
ATOM 788 O O . GLN A 1 98 ? -20.469 -4.815 24.181 1.00 91.38 98 GLN A O 1
ATOM 793 N N . LEU A 1 99 ? -18.272 -4.815 23.716 1.00 88.88 99 LEU A N 1
ATOM 794 C CA . LEU A 1 99 ? -18.102 -3.364 23.622 1.00 88.88 99 LEU A CA 1
ATOM 795 C C . LEU A 1 99 ? -18.563 -2.781 22.271 1.00 88.88 99 LEU A C 1
ATOM 797 O O . LEU A 1 99 ? -18.401 -1.587 22.021 1.00 88.88 99 LEU A O 1
ATOM 801 N N . ARG A 1 100 ? -19.169 -3.595 21.394 1.00 90.38 100 ARG A N 1
ATOM 802 C CA . ARG A 1 100 ? -19.656 -3.221 20.051 1.00 90.38 100 ARG A CA 1
ATOM 803 C C . ARG A 1 100 ? -18.559 -2.641 19.152 1.00 90.38 100 ARG A C 1
ATOM 805 O O . ARG A 1 100 ? -18.817 -1.763 18.315 1.00 90.38 100 ARG A O 1
ATOM 812 N N . THR A 1 101 ? -17.335 -3.130 19.325 1.00 92.56 101 THR A N 1
ATOM 813 C CA . THR A 1 101 ? -16.158 -2.723 18.561 1.00 92.56 101 THR A CA 1
ATOM 814 C C . THR A 1 101 ? -15.341 -3.938 18.117 1.00 92.56 101 THR A C 1
ATOM 816 O O . THR A 1 101 ? -15.606 -5.072 18.508 1.00 92.56 101 THR A O 1
ATOM 819 N N . LEU A 1 102 ? -14.370 -3.705 17.242 1.00 92.06 102 LEU A N 1
ATOM 820 C CA . LEU A 1 102 ? -13.366 -4.705 16.881 1.00 92.06 102 LEU A CA 1
ATOM 821 C C . LEU A 1 102 ? -12.169 -4.592 17.836 1.00 92.06 102 LEU A C 1
ATOM 823 O O . LEU A 1 102 ? -12.029 -3.549 18.484 1.00 92.06 102 LEU A O 1
ATOM 827 N N . PRO A 1 103 ? -11.296 -5.616 17.908 1.00 93.88 103 PRO A N 1
ATOM 828 C CA . PRO A 1 103 ? -10.073 -5.542 18.698 1.00 93.88 103 PRO A CA 1
ATOM 829 C C . PRO A 1 103 ? -9.339 -4.213 18.479 1.00 93.88 103 PRO A C 1
ATOM 831 O O . PRO A 1 103 ? -9.040 -3.867 17.327 1.00 93.88 103 PRO A O 1
ATOM 834 N N . PRO A 1 104 ? -9.058 -3.435 19.540 1.00 93.62 104 PRO A N 1
ATOM 835 C CA . PRO A 1 104 ? -8.466 -2.115 19.390 1.00 93.62 104 PRO A CA 1
ATOM 836 C C . PRO A 1 104 ? -7.103 -2.167 18.707 1.00 93.62 104 PRO A C 1
ATOM 838 O O . PRO A 1 104 ? -6.822 -1.296 17.886 1.00 93.62 104 PRO A O 1
ATOM 841 N N . ARG A 1 105 ? -6.299 -3.213 18.956 1.00 92.75 105 ARG A N 1
ATOM 842 C CA . ARG A 1 105 ? -5.056 -3.452 18.214 1.00 92.75 105 ARG A CA 1
ATOM 843 C C . ARG A 1 105 ? -5.296 -3.583 16.708 1.00 92.75 105 ARG A C 1
ATOM 845 O O . ARG A 1 105 ? -4.636 -2.888 15.947 1.00 92.75 105 ARG A O 1
ATOM 852 N N . LEU A 1 106 ? -6.272 -4.380 16.262 1.00 92.81 106 LEU A N 1
ATOM 853 C CA . LEU A 1 106 ? -6.592 -4.517 14.831 1.00 92.81 106 LEU A CA 1
ATOM 854 C C . LEU A 1 106 ? -6.960 -3.163 14.208 1.00 92.81 106 LEU A C 1
ATOM 856 O O . LEU A 1 106 ? -6.467 -2.810 13.135 1.00 92.81 106 LEU A O 1
ATOM 860 N N . LEU A 1 107 ? -7.814 -2.388 14.880 1.00 93.38 107 LEU A N 1
ATOM 861 C CA . LEU A 1 107 ? -8.230 -1.065 14.409 1.00 93.38 107 LEU A CA 1
ATOM 862 C C . LEU A 1 107 ? -7.047 -0.090 14.338 1.00 93.38 107 LEU A C 1
ATOM 864 O O . LEU A 1 107 ? -6.891 0.622 13.344 1.00 93.38 107 LEU A O 1
ATOM 868 N N . LEU A 1 108 ? -6.207 -0.081 15.376 1.00 93.06 108 LEU A N 1
ATOM 869 C CA . LEU A 1 108 ? -5.034 0.780 15.467 1.00 93.06 108 LEU A CA 1
ATOM 870 C C . LEU A 1 108 ? -3.989 0.402 14.420 1.00 93.06 108 LEU A C 1
ATOM 872 O O . LEU A 1 108 ? -3.489 1.287 13.738 1.00 93.06 108 LEU A O 1
ATOM 876 N N . GLU A 1 109 ? -3.707 -0.886 14.226 1.00 93.00 109 GLU A N 1
ATOM 877 C CA . GLU A 1 109 ? -2.797 -1.350 13.179 1.00 93.00 109 GLU A CA 1
ATOM 878 C C . GLU A 1 109 ? -3.319 -1.031 11.777 1.00 93.00 109 GLU A C 1
ATOM 880 O O . GLU A 1 109 ? -2.531 -0.695 10.896 1.00 93.00 109 GLU A O 1
ATOM 885 N N . THR A 1 110 ? -4.634 -1.097 11.551 1.00 92.12 110 THR A N 1
ATOM 886 C CA . THR A 1 110 ? -5.222 -0.737 10.251 1.00 92.12 110 THR A CA 1
ATOM 887 C C . THR A 1 110 ? -5.005 0.751 9.967 1.00 92.12 110 THR A C 1
ATOM 889 O O . THR A 1 110 ? -4.547 1.125 8.887 1.00 92.12 110 THR A O 1
ATOM 892 N N . LEU A 1 111 ? -5.256 1.605 10.964 1.00 91.25 111 LEU A N 1
ATOM 893 C CA . LEU A 1 111 ? -5.042 3.048 10.860 1.00 91.25 111 LEU A CA 1
ATOM 894 C C . LEU A 1 111 ? -3.549 3.403 10.736 1.00 91.25 111 LEU A C 1
ATOM 896 O O . LEU A 1 111 ? -3.168 4.251 9.932 1.00 91.25 111 LEU A O 1
ATOM 900 N N . ALA A 1 112 ? -2.690 2.724 11.497 1.00 90.06 112 ALA A N 1
ATOM 901 C CA . ALA A 1 112 ? -1.239 2.865 11.433 1.00 90.06 112 ALA A CA 1
ATOM 902 C C . ALA A 1 112 ? -0.696 2.434 10.064 1.00 90.06 112 ALA A C 1
ATOM 904 O O . ALA A 1 112 ? 0.112 3.145 9.475 1.00 90.06 112 ALA A O 1
ATOM 905 N N . THR A 1 113 ? -1.183 1.322 9.509 1.00 89.62 113 THR A N 1
ATOM 906 C CA . THR A 1 113 ? -0.833 0.870 8.153 1.00 89.62 113 THR A CA 1
ATOM 907 C C . THR A 1 113 ? -1.159 1.947 7.120 1.00 89.62 113 THR A C 1
ATOM 909 O O . THR A 1 113 ? -0.325 2.265 6.270 1.00 89.62 113 THR A O 1
ATOM 912 N N . LEU A 1 114 ? -2.341 2.560 7.224 1.00 88.44 114 LEU A N 1
ATOM 913 C CA . LEU A 1 114 ? -2.764 3.625 6.322 1.00 88.44 114 LEU A CA 1
ATOM 914 C C . LEU A 1 114 ? -1.846 4.860 6.417 1.00 88.44 114 LEU A C 1
ATOM 916 O O . LEU A 1 114 ? -1.356 5.320 5.388 1.00 88.44 114 LEU A O 1
ATOM 920 N N . HIS A 1 115 ? -1.581 5.368 7.627 1.00 87.38 115 HIS A N 1
ATOM 921 C CA . HIS A 1 115 ? -0.902 6.660 7.845 1.00 87.38 115 HIS A CA 1
ATOM 922 C C . HIS A 1 115 ? 0.628 6.603 8.002 1.00 87.38 115 HIS A C 1
ATOM 924 O O . HIS A 1 115 ? 1.293 7.642 7.908 1.00 87.38 115 HIS A O 1
ATOM 930 N N . LEU A 1 116 ? 1.199 5.429 8.287 1.00 85.50 116 LEU A N 1
ATOM 931 C CA . LEU A 1 116 ? 2.643 5.239 8.481 1.00 85.50 116 LEU A CA 1
ATOM 932 C C . LEU A 1 116 ? 3.293 4.451 7.347 1.00 85.50 116 LEU A C 1
ATOM 934 O O . LEU A 1 116 ? 4.457 4.708 7.048 1.00 85.50 116 LEU A O 1
ATOM 938 N N . VAL A 1 117 ? 2.565 3.520 6.720 1.00 84.88 117 VAL A N 1
ATOM 939 C CA . VAL A 1 117 ? 3.125 2.633 5.689 1.00 84.88 117 VAL A CA 1
ATOM 940 C C . VAL A 1 117 ? 2.679 3.050 4.290 1.00 84.88 117 VAL A C 1
ATOM 942 O O . VAL A 1 117 ? 3.518 3.399 3.464 1.00 84.88 117 VAL A O 1
ATOM 945 N N . LEU A 1 118 ? 1.373 3.032 4.010 1.00 83.00 118 LEU A N 1
ATOM 946 C CA . LEU A 1 118 ? 0.845 3.253 2.656 1.00 83.00 118 LEU A CA 1
ATOM 947 C C . LEU A 1 118 ? 0.908 4.727 2.245 1.00 83.00 118 LEU A C 1
ATOM 949 O O . LEU A 1 118 ? 1.428 5.075 1.184 1.00 83.00 118 LEU A O 1
ATOM 953 N N . PHE A 1 119 ? 0.414 5.603 3.115 1.00 84.62 119 PHE A N 1
ATOM 954 C CA . PHE A 1 119 ? 0.507 7.046 2.967 1.00 84.62 119 PHE A CA 1
ATOM 955 C C . PHE A 1 119 ? 1.253 7.568 4.187 1.00 84.62 119 PHE A C 1
ATOM 957 O O . PHE A 1 119 ? 0.600 7.884 5.173 1.00 84.62 119 PHE A O 1
ATOM 964 N N . PRO A 1 120 ? 2.597 7.658 4.159 1.00 80.62 120 PRO A N 1
ATOM 965 C CA . PRO A 1 120 ? 3.405 8.101 5.296 1.00 80.62 120 PRO A CA 1
ATOM 966 C C . PRO A 1 120 ? 3.214 9.607 5.543 1.00 80.62 120 PRO A C 1
ATOM 968 O O . PRO A 1 120 ? 4.107 10.418 5.322 1.00 80.62 120 PRO A O 1
ATOM 971 N N . ILE A 1 121 ? 2.006 10.012 5.926 1.00 75.44 121 ILE A N 1
ATOM 972 C CA . ILE A 1 121 ? 1.619 11.396 6.198 1.00 75.44 121 ILE A CA 1
ATOM 973 C C . ILE A 1 121 ? 1.944 11.783 7.637 1.00 75.44 121 ILE A C 1
ATOM 975 O O . ILE A 1 121 ? 2.179 12.962 7.892 1.00 75.44 121 ILE A O 1
ATOM 979 N N . ALA A 1 122 ? 1.992 10.793 8.534 1.00 69.00 122 ALA A N 1
ATOM 980 C CA . ALA A 1 122 ? 2.306 10.956 9.948 1.00 69.00 122 ALA A CA 1
ATOM 981 C C . ALA A 1 122 ? 3.820 10.991 10.243 1.00 69.00 122 ALA A C 1
ATOM 983 O O . ALA A 1 122 ? 4.226 11.404 11.325 1.00 69.00 122 ALA A O 1
ATOM 984 N N . THR A 1 123 ? 4.666 10.596 9.287 1.00 68.56 123 THR A N 1
ATOM 985 C CA . THR A 1 123 ? 6.135 10.713 9.358 1.00 68.56 123 THR A CA 1
ATOM 986 C C . THR A 1 123 ? 6.631 11.859 8.459 1.00 68.56 123 THR A C 1
ATOM 988 O O . THR A 1 123 ? 5.827 12.675 8.005 1.00 68.56 123 THR A O 1
ATOM 991 N N . LYS A 1 124 ? 7.951 11.983 8.204 1.00 62.06 124 LYS A N 1
ATOM 992 C CA . LYS A 1 124 ? 8.511 12.942 7.222 1.00 62.06 124 LYS A CA 1
ATOM 993 C C . LYS A 1 124 ? 7.935 12.641 5.832 1.00 62.06 124 LYS A C 1
ATOM 995 O O . LYS A 1 124 ? 8.488 11.857 5.065 1.00 62.06 124 LYS A O 1
ATOM 1000 N N . GLY A 1 125 ? 6.780 13.232 5.550 1.00 56.59 125 GLY A N 1
ATOM 1001 C CA . GLY A 1 125 ? 5.920 12.775 4.477 1.00 56.59 125 GLY A CA 1
ATOM 1002 C C . GLY A 1 125 ? 6.446 13.078 3.086 1.00 56.59 125 GLY A C 1
ATOM 1003 O O . GLY A 1 125 ? 7.002 14.141 2.804 1.00 56.59 125 GLY A O 1
ATOM 1004 N N . ASN A 1 126 ? 6.205 12.136 2.180 1.00 66.62 126 ASN A N 1
ATOM 1005 C CA . ASN A 1 126 ? 6.438 12.320 0.758 1.00 66.62 126 ASN A CA 1
ATOM 1006 C C . ASN A 1 126 ? 5.288 13.149 0.157 1.00 66.62 126 ASN A C 1
ATOM 1008 O O . ASN A 1 126 ? 4.125 12.737 0.194 1.00 66.62 126 ASN A O 1
ATOM 1012 N N . LYS A 1 127 ? 5.608 14.311 -0.436 1.00 76.50 127 LYS A N 1
ATOM 1013 C CA . LYS A 1 127 ? 4.628 15.193 -1.104 1.00 76.50 127 LYS A CA 1
ATOM 1014 C C . LYS A 1 127 ? 3.784 14.442 -2.144 1.00 76.50 127 LYS A C 1
ATOM 1016 O O . LYS A 1 127 ? 2.600 14.738 -2.285 1.00 76.50 127 LYS A O 1
ATOM 1021 N N . ARG A 1 128 ? 4.365 13.444 -2.826 1.00 73.88 128 ARG A N 1
ATOM 1022 C CA . ARG A 1 128 ? 3.657 12.604 -3.808 1.00 73.88 128 ARG A CA 1
ATOM 1023 C C . ARG A 1 128 ? 2.582 11.739 -3.151 1.00 73.88 128 ARG A C 1
ATOM 1025 O O . ARG A 1 128 ? 1.451 11.745 -3.621 1.00 73.88 128 ARG A O 1
ATOM 1032 N N . CYS A 1 129 ? 2.898 11.069 -2.041 1.00 73.62 129 CYS A N 1
ATOM 1033 C CA . CYS A 1 129 ? 1.934 10.251 -1.296 1.00 73.62 129 CYS A CA 1
ATOM 1034 C C . CYS A 1 129 ? 0.766 11.096 -0.776 1.00 73.62 129 CYS A C 1
ATOM 1036 O O . CYS A 1 129 ? -0.386 10.695 -0.903 1.00 73.62 129 CYS A O 1
ATOM 1038 N N . ARG A 1 130 ? 1.045 12.305 -0.267 1.00 81.25 130 ARG A N 1
ATOM 1039 C CA . ARG A 1 130 ? -0.007 13.235 0.170 1.00 81.25 130 ARG A CA 1
ATOM 1040 C C . ARG A 1 130 ? -0.881 13.699 -0.997 1.00 81.25 130 ARG A C 1
ATOM 1042 O O . ARG A 1 130 ? -2.096 13.768 -0.857 1.00 81.25 130 ARG A O 1
ATOM 1049 N N . SER A 1 131 ? -0.280 14.001 -2.147 1.00 80.56 131 SER A N 1
ATOM 1050 C CA . SER A 1 131 ? -1.030 14.371 -3.352 1.00 80.56 131 SER A CA 1
ATOM 1051 C C . SER A 1 131 ? -1.921 13.231 -3.849 1.00 80.56 131 SER A C 1
ATOM 1053 O O . SER A 1 131 ? -3.046 13.488 -4.270 1.00 80.56 131 SER A O 1
ATOM 1055 N N . LEU A 1 132 ? -1.432 11.989 -3.801 1.00 81.12 132 LEU A N 1
ATOM 1056 C CA . LEU A 1 132 ? -2.207 10.806 -4.165 1.00 81.12 132 LEU A CA 1
ATOM 1057 C C . LEU A 1 132 ? -3.390 10.609 -3.212 1.00 81.12 132 LEU A C 1
ATOM 1059 O O . LEU A 1 132 ? -4.512 10.467 -3.680 1.00 81.12 132 LEU A O 1
ATOM 1063 N N . LEU A 1 133 ? -3.161 10.690 -1.898 1.00 83.56 133 LEU A N 1
ATOM 1064 C CA . LEU A 1 133 ? -4.228 10.591 -0.901 1.00 83.56 133 LEU A CA 1
ATOM 1065 C C . LEU A 1 133 ? -5.309 11.657 -1.126 1.00 83.56 133 LEU A C 1
ATOM 1067 O O . LEU A 1 133 ? -6.487 11.331 -1.191 1.00 83.56 133 LEU A O 1
ATOM 1071 N N . LYS A 1 134 ? -4.920 12.920 -1.346 1.00 86.31 134 LYS A N 1
ATOM 1072 C CA . LYS A 1 134 ? -5.874 14.002 -1.655 1.00 86.31 134 LYS A CA 1
ATOM 1073 C C . LYS A 1 134 ? -6.680 13.738 -2.917 1.00 86.31 134 LYS A C 1
ATOM 1075 O O . LYS A 1 134 ? -7.862 14.065 -2.966 1.00 86.31 134 LYS A O 1
ATOM 1080 N N . LYS A 1 135 ? -6.045 13.162 -3.938 1.00 83.69 135 LYS A N 1
ATOM 1081 C CA . LYS A 1 135 ? -6.739 12.759 -5.159 1.00 83.69 135 LYS A CA 1
ATOM 1082 C C . LYS A 1 135 ? -7.790 11.688 -4.852 1.00 83.69 135 LYS A C 1
ATOM 1084 O O . LYS A 1 135 ? -8.923 11.877 -5.267 1.00 83.69 135 LYS A O 1
ATOM 1089 N N . LEU A 1 136 ? -7.429 10.648 -4.097 1.00 80.81 136 LEU A N 1
ATOM 1090 C CA . LEU A 1 136 ? -8.321 9.540 -3.722 1.00 80.81 136 LEU A CA 1
ATOM 1091 C C . LEU A 1 136 ? -9.488 9.975 -2.821 1.00 80.81 136 LEU A C 1
ATOM 1093 O O . LEU A 1 136 ? -10.590 9.449 -2.921 1.00 80.81 136 LEU A O 1
ATOM 1097 N N . ILE A 1 137 ? -9.269 10.970 -1.960 1.00 85.38 137 ILE A N 1
ATOM 1098 C CA . ILE A 1 137 ? -10.348 11.591 -1.179 1.00 85.38 137 ILE A CA 1
ATOM 1099 C C . ILE A 1 137 ? -11.297 12.351 -2.111 1.00 85.38 137 ILE A C 1
ATOM 1101 O O . ILE A 1 137 ? -12.514 12.252 -1.995 1.00 85.38 137 ILE A O 1
ATOM 1105 N N . ARG A 1 138 ? -10.747 13.104 -3.071 1.00 85.44 138 ARG A N 1
ATOM 1106 C CA . ARG A 1 138 ? -11.546 13.903 -4.009 1.00 85.44 138 ARG A CA 1
ATOM 1107 C C . ARG A 1 138 ? -12.360 13.044 -4.981 1.00 85.44 138 ARG A C 1
ATOM 1109 O O . ARG A 1 138 ? -13.421 13.491 -5.399 1.00 85.44 138 ARG A O 1
ATOM 1116 N N . THR A 1 139 ? -11.874 11.858 -5.352 1.00 80.12 139 THR A N 1
ATOM 1117 C CA . THR A 1 139 ? -12.620 10.899 -6.188 1.00 80.12 139 THR A CA 1
ATOM 1118 C C . THR A 1 139 ? -13.727 10.177 -5.416 1.00 80.12 139 THR A C 1
ATOM 1120 O O . THR A 1 139 ? -14.584 9.561 -6.035 1.00 80.12 139 THR A O 1
ATOM 1123 N N . GLY A 1 140 ? -13.770 10.306 -4.083 1.00 73.19 140 GLY A N 1
ATOM 1124 C CA . GLY A 1 140 ? -14.777 9.668 -3.230 1.00 73.19 140 GLY A CA 1
ATOM 1125 C C . GLY A 1 140 ? -14.417 8.244 -2.802 1.00 73.19 140 GLY A C 1
ATOM 1126 O O . GLY A 1 140 ? -15.194 7.614 -2.087 1.00 73.19 140 GLY A O 1
ATOM 1127 N N . ASP A 1 141 ? -13.237 7.752 -3.183 1.00 72.50 141 ASP A N 1
ATOM 1128 C CA . ASP A 1 141 ? -12.770 6.416 -2.809 1.00 72.50 141 ASP A CA 1
ATOM 1129 C C . ASP A 1 141 ? -12.301 6.366 -1.353 1.00 72.50 141 ASP A C 1
ATOM 1131 O O . ASP A 1 141 ? -12.428 5.339 -0.697 1.00 72.50 141 ASP A O 1
ATOM 1135 N N . PHE A 1 142 ? -11.747 7.463 -0.828 1.00 84.62 142 PHE A N 1
ATOM 1136 C CA . PHE A 1 142 ? -11.256 7.568 0.550 1.00 84.62 142 PHE A CA 1
ATOM 1137 C C . PHE A 1 142 ? -12.058 8.600 1.333 1.00 84.62 142 PHE A C 1
ATOM 1139 O O . PHE A 1 142 ? -12.491 9.611 0.780 1.00 84.62 142 PHE A O 1
ATOM 1146 N N . ASP A 1 143 ? -12.237 8.374 2.636 1.00 88.75 143 ASP A N 1
ATOM 1147 C CA . ASP A 1 143 ? -12.870 9.394 3.466 1.00 88.75 143 ASP A CA 1
ATOM 1148 C C . ASP A 1 143 ? -11.935 10.582 3.743 1.00 88.75 143 ASP A C 1
ATOM 1150 O O . ASP A 1 143 ? -10.708 10.478 3.707 1.00 88.75 143 ASP A O 1
ATOM 1154 N N . ALA A 1 144 ? -12.527 11.745 4.026 1.00 86.56 144 ALA A N 1
ATOM 1155 C CA . ALA A 1 144 ? -11.774 12.970 4.302 1.00 86.56 144 ALA A CA 1
ATOM 1156 C C . ALA A 1 144 ? -10.918 12.875 5.580 1.00 86.56 144 ALA A C 1
ATOM 1158 O O . ALA A 1 144 ? -9.920 13.582 5.724 1.00 86.56 144 ALA A O 1
ATOM 1159 N N . GLU A 1 145 ? -11.293 11.986 6.499 1.00 86.12 145 GLU A N 1
ATOM 1160 C CA . GLU A 1 145 ? -10.608 11.757 7.771 1.00 86.12 145 GLU A CA 1
ATOM 1161 C C . GLU A 1 145 ? -9.284 10.997 7.598 1.00 86.12 145 GLU A C 1
ATOM 1163 O O . GLU A 1 145 ? -8.465 10.993 8.516 1.00 86.12 145 GLU A O 1
ATOM 1168 N N . ALA A 1 146 ? -9.018 10.429 6.419 1.00 85.25 146 ALA A N 1
ATOM 1169 C CA . ALA A 1 146 ? -7.742 9.805 6.083 1.00 85.25 146 ALA A CA 1
ATOM 1170 C C . ALA A 1 146 ? -6.560 10.797 6.041 1.00 85.25 146 ALA A C 1
ATOM 1172 O O . ALA A 1 146 ? -5.408 10.377 6.104 1.00 85.25 146 ALA A O 1
ATOM 1173 N N . GLU A 1 147 ? -6.795 12.115 5.946 1.00 84.75 147 GLU A N 1
ATOM 1174 C CA . GLU A 1 147 ? -5.724 13.119 6.108 1.00 84.75 147 GLU A CA 1
ATOM 1175 C C . GLU A 1 147 ? -5.409 13.394 7.595 1.00 84.75 147 GLU A C 1
ATOM 1177 O O . GLU A 1 147 ? -4.372 13.982 7.919 1.00 84.75 147 GLU A O 1
ATOM 1182 N N . TRP A 1 148 ? -6.267 12.953 8.523 1.00 80.50 148 TRP A N 1
ATOM 1183 C CA . TRP A 1 148 ? -6.122 13.256 9.942 1.00 80.50 148 TRP A CA 1
ATOM 1184 C C . TRP A 1 148 ? -5.089 12.348 10.620 1.00 80.50 148 TRP A C 1
ATOM 1186 O O . TRP A 1 148 ? -5.343 11.196 10.965 1.00 80.50 148 TRP A O 1
ATOM 1196 N N . ILE A 1 149 ? -3.916 12.921 10.885 1.00 73.50 149 ILE A N 1
ATOM 1197 C CA . ILE A 1 149 ? -2.737 12.215 11.412 1.00 73.50 149 ILE A CA 1
ATOM 1198 C C . ILE A 1 149 ? -2.846 11.870 12.902 1.00 73.50 149 ILE A C 1
ATOM 1200 O O . ILE A 1 149 ? -2.261 10.893 13.360 1.00 73.50 149 ILE A O 1
ATOM 1204 N N . GLU A 1 150 ? -3.568 12.675 13.675 1.00 78.69 150 GLU A N 1
ATOM 1205 C CA . GLU A 1 150 ? -3.679 12.491 15.118 1.00 78.69 150 GLU A CA 1
ATOM 1206 C C . GLU A 1 150 ? -4.405 11.183 15.466 1.00 78.69 150 GLU A C 1
ATOM 1208 O O . GLU A 1 150 ? -5.630 11.039 15.305 1.00 78.69 150 GLU A O 1
ATOM 1213 N N . PHE A 1 151 ? -3.621 10.216 15.942 1.00 79.19 151 PHE A N 1
ATOM 1214 C CA . PHE A 1 151 ? -4.135 8.943 16.409 1.00 79.19 151 PHE A CA 1
ATOM 1215 C C . PHE A 1 151 ? -4.934 9.161 17.693 1.00 79.19 151 PHE A C 1
ATOM 1217 O O . PHE A 1 151 ? -4.452 9.729 18.668 1.00 79.19 151 PHE A O 1
ATOM 1224 N N . VAL A 1 152 ? -6.176 8.674 17.692 1.00 84.25 152 VAL A N 1
ATOM 1225 C CA . VAL A 1 152 ? -7.089 8.740 18.846 1.00 84.25 152 VAL A CA 1
ATOM 1226 C C . VAL A 1 152 ? -6.480 8.096 20.095 1.00 84.25 152 VAL A C 1
ATOM 1228 O O . VAL A 1 152 ? -6.748 8.523 21.220 1.00 84.25 152 VAL A O 1
ATOM 1231 N N . ARG A 1 153 ? -5.681 7.051 19.880 1.00 85.75 153 ARG A N 1
ATOM 1232 C CA . ARG A 1 153 ? -4.847 6.418 20.890 1.00 85.75 153 ARG A CA 1
ATOM 1233 C C . ARG A 1 153 ? -3.388 6.564 20.472 1.00 85.75 153 ARG A C 1
ATOM 1235 O O . ARG A 1 153 ? -3.104 6.366 19.290 1.00 85.75 153 ARG A O 1
ATOM 1242 N N . PRO A 1 154 ? -2.475 6.874 21.400 1.00 84.62 154 PRO A N 1
ATOM 1243 C CA . PRO A 1 154 ? -1.057 6.893 21.084 1.00 84.62 154 PRO A CA 1
ATOM 1244 C C . PRO A 1 154 ? -0.598 5.495 20.661 1.00 84.62 154 PRO A C 1
ATOM 1246 O O . PRO A 1 154 ? -1.081 4.486 21.177 1.00 84.62 154 PRO A O 1
ATOM 1249 N N . ILE A 1 155 ? 0.335 5.449 19.715 1.00 85.56 155 ILE A N 1
ATOM 1250 C CA . ILE A 1 155 ? 0.983 4.205 19.304 1.00 85.56 155 ILE A CA 1
ATOM 1251 C C . ILE A 1 155 ? 2.070 3.887 20.346 1.00 85.56 155 ILE A C 1
ATOM 1253 O O . ILE A 1 155 ? 2.922 4.749 20.579 1.00 85.56 155 ILE A O 1
ATOM 1257 N N . PRO A 1 156 ? 2.045 2.703 20.988 1.00 87.31 156 PRO A N 1
ATOM 1258 C CA . PRO A 1 156 ? 3.095 2.274 21.913 1.00 87.31 156 PRO A CA 1
ATOM 1259 C C . PRO A 1 156 ? 4.488 2.278 21.268 1.00 87.31 156 PRO A C 1
ATOM 1261 O O . PRO A 1 156 ? 4.624 2.138 20.054 1.00 87.31 156 PRO A O 1
ATOM 1264 N N . PHE A 1 157 ? 5.544 2.417 22.069 1.00 83.31 157 PHE A N 1
ATOM 1265 C CA . PHE A 1 157 ? 6.918 2.429 21.546 1.00 83.31 157 PHE A CA 1
ATOM 1266 C C . PHE A 1 157 ? 7.344 1.064 20.976 1.00 83.31 157 PHE A C 1
ATOM 1268 O O . PHE A 1 157 ? 8.077 0.990 19.995 1.00 83.31 157 PHE A O 1
ATOM 1275 N N . ASP A 1 158 ? 6.843 -0.015 21.567 1.00 86.12 158 ASP A N 1
ATOM 1276 C CA . ASP A 1 158 ? 7.046 -1.417 21.198 1.00 86.12 158 ASP A CA 1
ATOM 1277 C C . ASP A 1 158 ? 5.939 -1.951 20.269 1.00 86.12 158 ASP A C 1
ATOM 1279 O O . ASP A 1 158 ? 5.659 -3.151 20.219 1.00 86.12 158 ASP A O 1
ATOM 1283 N N . PHE A 1 159 ? 5.284 -1.057 19.522 1.00 87.94 159 PHE A N 1
ATOM 1284 C CA . PHE A 1 159 ? 4.158 -1.418 18.671 1.00 87.94 159 PHE A CA 1
ATOM 1285 C C . PHE A 1 159 ? 4.553 -2.423 17.584 1.00 87.94 159 PHE A C 1
ATOM 1287 O O . PHE A 1 159 ? 5.417 -2.175 16.742 1.00 87.94 159 PHE A O 1
ATOM 1294 N N . THR A 1 160 ? 3.861 -3.559 17.587 1.00 87.38 160 THR A N 1
ATOM 1295 C CA . THR A 1 160 ? 4.070 -4.677 16.666 1.00 87.38 160 THR A CA 1
ATOM 1296 C C . THR A 1 160 ? 2.797 -4.945 15.873 1.00 87.38 160 THR A C 1
ATOM 1298 O O . THR A 1 160 ? 1.703 -5.000 16.436 1.00 87.38 160 THR A O 1
ATOM 1301 N N . PHE A 1 161 ? 2.946 -5.125 14.558 1.00 89.25 161 PHE A N 1
ATOM 1302 C CA . PHE A 1 161 ? 1.839 -5.458 13.661 1.00 89.25 161 PHE A CA 1
ATOM 1303 C C . PHE A 1 161 ? 1.512 -6.952 13.755 1.00 89.25 161 PHE A C 1
ATOM 1305 O O . PHE A 1 161 ? 2.092 -7.759 13.031 1.00 89.25 161 PHE A O 1
ATOM 1312 N N . MET A 1 162 ? 0.599 -7.329 14.647 1.00 89.94 162 MET A N 1
ATOM 1313 C CA . MET A 1 162 ? 0.164 -8.715 14.831 1.00 89.94 162 MET A CA 1
ATOM 1314 C C . MET A 1 162 ? -0.848 -9.155 13.773 1.00 89.94 162 MET A C 1
ATOM 1316 O O . MET A 1 162 ? -0.775 -10.279 13.286 1.00 89.94 162 MET A O 1
ATOM 1320 N N . TYR A 1 163 ? -1.779 -8.282 13.388 1.00 88.31 163 TYR A N 1
ATOM 1321 C CA . TYR A 1 163 ? -2.812 -8.616 12.403 1.00 88.31 163 TYR A CA 1
ATOM 1322 C C . TYR A 1 163 ? -2.324 -8.404 10.972 1.00 88.31 163 TYR A C 1
ATOM 1324 O O . TYR A 1 163 ? -2.632 -9.191 10.075 1.00 88.31 163 TYR A O 1
ATOM 1332 N N . TRP A 1 164 ? -1.562 -7.333 10.746 1.00 88.25 164 TRP A N 1
ATOM 1333 C CA . TRP A 1 164 ? -1.100 -6.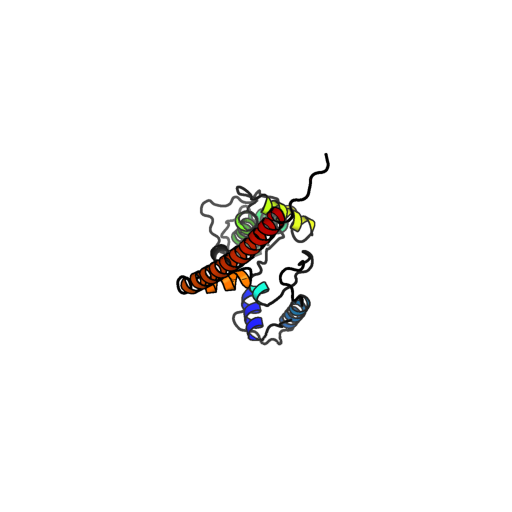966 9.406 1.00 88.25 164 TRP A CA 1
ATOM 1334 C C . TRP A 1 164 ? 0.344 -7.377 9.110 1.00 88.25 164 TRP A C 1
ATOM 1336 O O . TRP A 1 164 ? 0.767 -7.246 7.963 1.00 88.25 164 TRP A O 1
ATOM 1346 N N . GLY A 1 165 ? 1.083 -7.912 10.088 1.00 86.88 165 GLY A N 1
ATOM 1347 C CA . GLY A 1 165 ? 2.514 -8.223 9.978 1.00 86.88 165 GLY A CA 1
ATOM 1348 C C . GLY A 1 165 ? 2.882 -9.056 8.752 1.00 86.88 165 GLY A C 1
ATOM 1349 O O . GLY A 1 165 ? 3.725 -8.641 7.956 1.00 86.88 165 GLY A O 1
ATOM 1350 N N . ASP A 1 166 ? 2.198 -10.177 8.525 1.00 83.69 166 ASP A N 1
ATOM 1351 C CA . ASP A 1 166 ? 2.459 -11.048 7.369 1.00 83.69 166 ASP A CA 1
ATOM 1352 C C . ASP A 1 166 ? 2.206 -10.345 6.030 1.00 83.69 166 ASP A C 1
ATOM 1354 O O . ASP A 1 166 ? 2.979 -10.483 5.077 1.0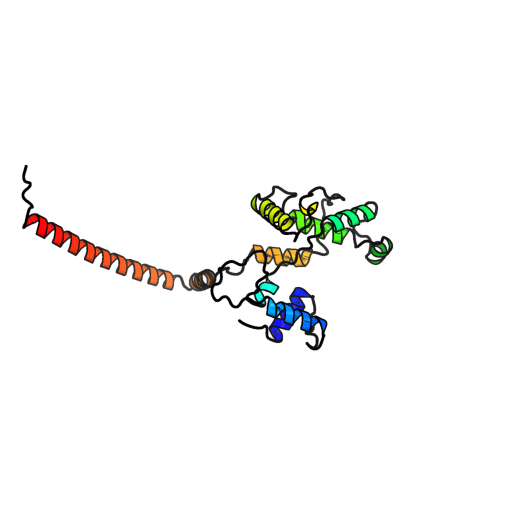0 83.69 166 ASP A O 1
ATOM 1358 N N . ARG A 1 167 ? 1.120 -9.568 5.939 1.00 81.88 167 ARG A N 1
ATOM 1359 C CA . ARG A 1 167 ? 0.764 -8.841 4.710 1.00 81.88 167 ARG A CA 1
ATOM 1360 C C . ARG A 1 167 ? 1.735 -7.694 4.448 1.00 81.88 167 ARG A C 1
ATOM 1362 O O . ARG A 1 167 ? 2.146 -7.500 3.308 1.00 81.88 167 ARG A O 1
ATOM 1369 N N . LEU A 1 168 ? 2.143 -6.983 5.495 1.00 85.00 168 LEU A N 1
ATOM 1370 C CA . LEU A 1 168 ? 3.153 -5.930 5.425 1.00 85.00 168 LEU A CA 1
ATOM 1371 C C . LEU A 1 168 ? 4.530 -6.488 5.067 1.00 85.00 168 LEU A C 1
ATOM 1373 O O . LEU A 1 168 ? 5.255 -5.860 4.305 1.00 85.00 168 LEU A O 1
ATOM 1377 N N . THR A 1 169 ? 4.867 -7.688 5.538 1.00 85.25 169 THR A N 1
ATOM 1378 C CA . THR A 1 169 ? 6.113 -8.379 5.181 1.00 85.25 169 THR A CA 1
ATOM 1379 C C . THR A 1 169 ? 6.125 -8.743 3.699 1.00 85.25 169 THR A C 1
ATOM 1381 O O . THR A 1 169 ? 7.094 -8.454 3.001 1.00 85.25 169 THR A O 1
ATOM 1384 N N . LYS A 1 170 ? 5.021 -9.292 3.174 1.00 80.75 170 LYS A N 1
ATOM 1385 C CA . LYS A 1 170 ? 4.864 -9.542 1.730 1.00 80.75 170 LYS A CA 1
ATOM 1386 C C . LYS A 1 170 ? 4.962 -8.252 0.916 1.00 80.75 170 LYS A C 1
ATOM 1388 O O . LYS A 1 170 ? 5.649 -8.228 -0.099 1.00 80.75 170 LYS A O 1
ATOM 1393 N N . LEU A 1 171 ? 4.313 -7.178 1.372 1.00 79.38 171 LEU A N 1
ATOM 1394 C CA . LEU A 1 171 ? 4.395 -5.866 0.728 1.00 79.38 171 LEU A CA 1
ATOM 1395 C C . LEU A 1 171 ? 5.834 -5.331 0.723 1.00 79.38 171 LEU A C 1
ATOM 1397 O O . LEU A 1 171 ? 6.301 -4.829 -0.294 1.00 79.38 171 LEU A O 1
ATOM 1401 N N . HIS A 1 172 ? 6.555 -5.475 1.833 1.00 81.69 172 HIS A N 1
ATOM 1402 C CA . HIS A 1 172 ? 7.954 -5.069 1.952 1.00 81.69 172 HIS A CA 1
ATOM 1403 C C . HIS A 1 172 ? 8.866 -5.844 1.001 1.00 81.69 172 HIS A C 1
ATOM 1405 O O . HIS A 1 172 ? 9.715 -5.250 0.341 1.00 81.69 172 HIS A O 1
ATOM 1411 N N . GLU A 1 173 ? 8.664 -7.156 0.876 1.00 79.81 173 GLU A N 1
ATOM 1412 C CA . GLU A 1 173 ? 9.397 -7.981 -0.088 1.00 79.81 173 GLU A CA 1
ATOM 1413 C C . GLU A 1 173 ? 9.089 -7.582 -1.538 1.00 79.81 173 GLU A C 1
ATOM 1415 O O . GLU A 1 173 ? 10.014 -7.470 -2.342 1.00 79.81 173 GLU A O 1
ATOM 1420 N N . LEU A 1 174 ? 7.828 -7.268 -1.863 1.00 73.31 174 LEU A N 1
ATOM 1421 C CA . LEU A 1 174 ? 7.450 -6.738 -3.180 1.00 73.31 174 LEU A CA 1
ATOM 1422 C C . LEU A 1 174 ? 8.117 -5.390 -3.483 1.00 73.31 174 LEU A C 1
ATOM 1424 O O . LEU A 1 174 ? 8.516 -5.149 -4.617 1.00 73.31 174 LEU A O 1
ATOM 1428 N N . VAL A 1 175 ? 8.262 -4.514 -2.486 1.00 71.88 175 VAL A N 1
ATOM 1429 C CA . VAL A 1 175 ? 8.958 -3.227 -2.652 1.00 71.88 175 VAL A CA 1
ATOM 1430 C C . VAL A 1 175 ? 10.469 -3.423 -2.804 1.00 71.88 175 VAL A C 1
ATOM 1432 O O . VAL A 1 175 ? 11.097 -2.722 -3.595 1.00 71.88 175 VAL A O 1
ATOM 1435 N N . LYS A 1 176 ? 11.067 -4.374 -2.077 1.00 74.81 176 LYS A N 1
ATOM 1436 C CA . LYS A 1 176 ? 12.501 -4.694 -2.174 1.00 74.81 176 LYS A CA 1
ATOM 1437 C C . LYS A 1 176 ? 12.877 -5.376 -3.485 1.00 74.81 176 LYS A C 1
ATOM 1439 O O . LYS A 1 176 ? 13.973 -5.155 -3.993 1.00 74.81 176 LYS A O 1
ATOM 1444 N N . ARG A 1 177 ? 12.006 -6.246 -3.990 1.00 70.38 177 ARG A N 1
ATOM 1445 C CA . ARG A 1 177 ? 12.197 -7.022 -5.218 1.00 70.38 177 ARG A CA 1
ATOM 1446 C C . ARG A 1 177 ? 10.993 -6.787 -6.125 1.00 70.38 177 ARG A C 1
ATOM 1448 O O . ARG A 1 177 ? 10.157 -7.684 -6.264 1.00 70.38 177 ARG A O 1
ATOM 1455 N N . PRO A 1 178 ? 10.874 -5.579 -6.706 1.00 63.44 178 PRO A N 1
ATOM 1456 C CA . PRO A 1 178 ? 9.767 -5.289 -7.595 1.00 63.44 178 PRO A CA 1
ATOM 1457 C C . PRO A 1 178 ? 9.829 -6.259 -8.779 1.00 63.44 178 PRO A C 1
ATOM 1459 O O . PRO A 1 178 ? 10.901 -6.432 -9.365 1.00 63.44 178 PRO A O 1
ATOM 1462 N N . PRO A 1 179 ? 8.717 -6.919 -9.145 1.00 58.06 179 PRO A N 1
ATOM 1463 C CA . PRO A 1 179 ? 8.681 -7.675 -10.384 1.00 58.06 179 PRO A CA 1
ATOM 1464 C C . PRO A 1 179 ? 8.961 -6.712 -11.547 1.00 58.06 179 PRO A C 1
ATOM 1466 O O . PRO A 1 179 ? 8.542 -5.550 -11.486 1.00 58.06 179 PRO A O 1
ATOM 1469 N N . PRO A 1 180 ? 9.663 -7.160 -12.600 1.00 57.91 180 PRO A N 1
ATOM 1470 C CA . PRO A 1 180 ? 10.039 -6.289 -13.701 1.00 57.91 180 PRO A CA 1
ATOM 1471 C C . PRO A 1 180 ? 8.782 -5.662 -14.302 1.00 57.91 180 PRO A C 1
ATOM 1473 O O . PRO A 1 180 ? 7.878 -6.364 -14.755 1.00 57.91 180 PRO A O 1
ATOM 1476 N N . SER A 1 181 ? 8.721 -4.331 -14.268 1.00 54.38 181 SER A N 1
ATOM 1477 C CA . SER A 1 181 ? 7.523 -3.568 -14.633 1.00 54.38 181 SER A CA 1
ATOM 1478 C C . SER A 1 181 ? 7.164 -3.709 -16.110 1.00 54.38 181 SER A C 1
ATOM 1480 O O . SER A 1 181 ? 5.988 -3.680 -16.461 1.00 54.38 181 SER A O 1
ATOM 1482 N N . ASN A 1 182 ? 8.171 -3.913 -16.964 1.00 58.19 182 ASN A N 1
ATOM 1483 C CA . ASN A 1 182 ? 8.023 -3.953 -18.413 1.00 58.19 182 ASN A CA 1
ATOM 1484 C C . ASN A 1 182 ? 8.619 -5.242 -18.983 1.00 58.19 182 ASN A C 1
ATOM 1486 O O . ASN A 1 182 ? 9.685 -5.681 -18.552 1.00 58.19 182 ASN A O 1
ATOM 1490 N N . ALA A 1 183 ? 8.005 -5.791 -20.036 1.00 52.97 183 ALA A N 1
ATOM 1491 C CA . ALA A 1 183 ? 8.558 -6.928 -20.778 1.00 52.97 183 ALA A CA 1
ATOM 1492 C C . ALA A 1 183 ? 9.981 -6.645 -21.293 1.00 52.97 183 ALA A C 1
ATOM 1494 O O . ALA A 1 183 ? 10.818 -7.540 -21.288 1.00 52.97 183 ALA A O 1
ATOM 1495 N N . PHE A 1 184 ? 10.279 -5.390 -21.651 1.00 53.69 184 PHE A N 1
ATOM 1496 C CA . PHE A 1 184 ? 11.621 -4.951 -22.040 1.00 53.69 184 PHE A CA 1
ATOM 1497 C C . PHE A 1 184 ? 12.616 -4.969 -20.873 1.00 53.69 184 PHE A C 1
ATOM 1499 O O . PHE A 1 184 ? 13.739 -5.422 -21.044 1.00 53.69 184 PHE A O 1
ATOM 1506 N N . VAL A 1 185 ? 12.200 -4.538 -19.678 1.00 57.53 185 VAL A N 1
ATOM 1507 C CA . VAL A 1 185 ? 13.035 -4.580 -18.463 1.00 57.53 185 VAL A CA 1
ATOM 1508 C C . VAL A 1 185 ? 13.251 -6.027 -18.023 1.00 57.53 185 VAL A C 1
ATOM 1510 O O . VAL A 1 185 ? 14.375 -6.410 -17.736 1.00 57.53 185 VAL A O 1
ATOM 1513 N N . SER A 1 186 ? 12.214 -6.866 -18.083 1.00 57.78 186 SER A N 1
ATOM 1514 C CA . SER A 1 186 ? 12.323 -8.304 -17.822 1.00 57.78 186 SER A CA 1
ATOM 1515 C C . SER A 1 186 ? 13.226 -9.011 -18.838 1.00 57.78 186 SER A C 1
ATOM 1517 O O . SER A 1 186 ? 14.010 -9.885 -18.474 1.00 57.78 186 SER A O 1
ATOM 1519 N N . TRP A 1 187 ? 13.141 -8.632 -20.117 1.00 57.72 187 TRP A N 1
ATOM 1520 C CA . TRP A 1 187 ? 14.027 -9.121 -21.172 1.00 57.72 187 TRP A CA 1
ATOM 1521 C C . TRP A 1 187 ? 15.471 -8.663 -20.937 1.00 57.72 187 TRP A C 1
ATOM 1523 O O . TRP A 1 187 ? 16.383 -9.484 -20.995 1.00 57.72 187 TRP A O 1
ATOM 1533 N N . PHE A 1 188 ? 15.675 -7.391 -20.586 1.00 63.47 188 PHE A N 1
ATOM 1534 C CA . PHE A 1 188 ? 16.987 -6.818 -20.299 1.00 63.47 188 PHE A CA 1
ATOM 1535 C C . PHE A 1 188 ? 17.630 -7.451 -19.060 1.00 63.47 188 PHE A C 1
ATOM 1537 O O . PHE A 1 188 ? 18.783 -7.860 -19.125 1.00 63.47 188 PHE A O 1
ATOM 1544 N N . GLU A 1 189 ? 16.893 -7.632 -17.962 1.00 63.75 189 GLU A N 1
ATOM 1545 C CA . GLU A 1 189 ? 17.371 -8.320 -16.754 1.00 63.75 189 GLU A CA 1
ATOM 1546 C C . GLU A 1 189 ? 17.741 -9.784 -17.031 1.00 63.75 189 GLU A C 1
ATOM 1548 O O . GLU A 1 189 ? 18.779 -10.261 -16.571 1.00 63.75 189 GLU A O 1
ATOM 1553 N N . ARG A 1 190 ? 16.952 -10.496 -17.850 1.00 61.41 190 ARG A N 1
ATOM 1554 C CA . ARG A 1 190 ? 17.268 -11.875 -18.267 1.00 61.41 190 ARG A CA 1
ATOM 1555 C C . ARG A 1 190 ? 18.492 -11.945 -19.184 1.00 61.41 190 ARG A C 1
ATOM 1557 O O . ARG A 1 190 ? 19.274 -12.889 -19.084 1.00 61.41 190 ARG A O 1
ATOM 1564 N N . HIS A 1 191 ? 18.692 -10.950 -20.047 1.00 54.81 191 HIS A N 1
ATOM 1565 C CA . HIS A 1 191 ? 19.826 -10.888 -20.973 1.00 54.81 191 HIS A CA 1
ATOM 1566 C C . HIS A 1 191 ? 21.073 -10.174 -20.425 1.00 54.81 191 HIS A C 1
ATOM 1568 O O . HIS A 1 191 ? 22.105 -10.221 -21.083 1.00 54.81 191 HIS A O 1
ATOM 1574 N N . THR A 1 192 ? 21.025 -9.596 -19.221 1.00 49.38 192 THR A N 1
ATOM 1575 C CA . THR A 1 192 ? 22.155 -8.869 -18.596 1.00 49.38 192 THR A CA 1
ATOM 1576 C C . THR A 1 192 ? 22.690 -9.560 -17.329 1.00 49.38 192 THR A C 1
ATOM 1578 O O . THR A 1 192 ? 23.590 -9.051 -16.672 1.00 49.38 192 THR A O 1
ATOM 1581 N N . SER A 1 193 ? 22.197 -10.756 -16.983 1.00 54.69 193 SER A N 1
ATOM 1582 C CA . SER A 1 193 ? 22.853 -11.621 -15.985 1.00 54.69 193 SER A CA 1
ATOM 1583 C C . SER A 1 193 ? 24.300 -11.937 -16.409 1.00 54.69 193 SER A C 1
ATOM 1585 O O . SER A 1 193 ? 24.555 -12.068 -17.605 1.00 54.69 193 SER A O 1
ATOM 1587 N N . GLU A 1 194 ? 25.234 -12.095 -15.456 1.00 55.81 194 GLU A N 1
ATOM 1588 C CA . GLU A 1 194 ? 26.688 -12.305 -15.667 1.00 55.81 194 GLU A CA 1
ATOM 1589 C C . GLU A 1 194 ? 27.050 -13.297 -16.791 1.00 55.81 194 GLU A C 1
ATOM 1591 O O . GLU A 1 194 ? 28.067 -13.139 -17.462 1.00 55.81 194 GLU A O 1
ATOM 1596 N N . ARG A 1 195 ? 26.193 -14.290 -17.063 1.00 56.59 195 ARG A N 1
ATOM 1597 C CA . ARG A 1 195 ? 26.360 -15.259 -18.161 1.00 56.59 195 ARG A CA 1
ATOM 1598 C C . ARG A 1 195 ? 26.262 -14.674 -19.575 1.00 56.59 195 ARG A C 1
ATOM 1600 O O . ARG A 1 195 ? 26.763 -15.290 -20.510 1.00 56.59 195 ARG A O 1
ATOM 1607 N N . ASN A 1 196 ? 25.645 -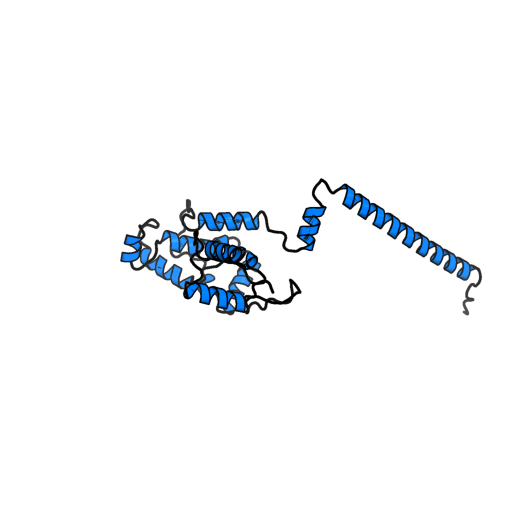13.509 -19.743 1.00 60.41 196 ASN A N 1
ATOM 1608 C CA . ASN A 1 196 ? 25.346 -12.906 -21.042 1.00 60.41 196 ASN A CA 1
ATOM 1609 C C . ASN A 1 196 ? 26.202 -11.669 -21.361 1.00 60.41 196 ASN A C 1
ATOM 1611 O O . ASN A 1 196 ? 25.965 -11.016 -22.378 1.00 60.41 196 ASN A O 1
ATOM 1615 N N . ALA A 1 197 ? 27.240 -11.383 -20.563 1.00 71.94 197 ALA A N 1
ATOM 1616 C CA . ALA A 1 197 ? 28.218 -10.322 -20.842 1.00 71.94 197 ALA A CA 1
ATOM 1617 C C . ALA A 1 197 ? 28.812 -10.422 -22.263 1.00 71.94 197 ALA A C 1
ATOM 1619 O O . ALA A 1 197 ? 29.034 -9.415 -22.932 1.00 71.94 197 ALA A O 1
ATOM 1620 N N . LEU A 1 198 ? 28.979 -11.650 -22.763 1.00 76.50 198 LEU A N 1
ATOM 1621 C CA . LEU A 1 198 ? 29.427 -11.931 -24.126 1.00 76.50 198 LEU A CA 1
ATOM 1622 C C . LEU A 1 198 ? 28.438 -11.427 -25.193 1.00 76.50 198 LEU A C 1
ATOM 1624 O O . LEU A 1 198 ? 28.860 -10.886 -26.209 1.00 76.50 198 LEU A O 1
ATOM 1628 N N . THR A 1 199 ? 27.130 -11.522 -24.951 1.00 74.00 199 THR A N 1
ATOM 1629 C CA . THR A 1 199 ? 26.098 -11.008 -25.871 1.00 74.00 199 THR A CA 1
ATOM 1630 C C . THR A 1 199 ? 26.124 -9.483 -25.926 1.00 74.00 199 THR A C 1
ATOM 1632 O O . THR A 1 199 ? 26.033 -8.898 -27.003 1.00 74.00 199 THR A O 1
ATOM 1635 N N . VAL A 1 200 ? 26.316 -8.830 -24.775 1.00 80.31 200 VAL A N 1
ATOM 1636 C CA . VAL A 1 200 ? 26.468 -7.369 -24.700 1.00 80.31 200 VAL A CA 1
ATOM 1637 C C . VAL A 1 200 ? 27.714 -6.917 -25.466 1.00 80.31 200 VAL A C 1
ATOM 1639 O O . VAL A 1 200 ? 27.641 -5.964 -26.241 1.00 80.31 200 VAL A O 1
ATOM 1642 N N . ALA A 1 201 ? 28.831 -7.637 -25.323 1.00 86.88 201 ALA A N 1
ATOM 1643 C CA . ALA A 1 201 ? 30.055 -7.366 -26.072 1.00 86.88 201 ALA A CA 1
ATOM 1644 C C . ALA A 1 201 ? 29.865 -7.540 -27.591 1.00 86.88 201 ALA A C 1
ATOM 1646 O O . ALA A 1 201 ? 30.323 -6.695 -28.357 1.00 86.88 201 ALA A O 1
ATOM 1647 N N . ILE A 1 202 ? 29.143 -8.577 -28.033 1.00 85.69 202 ILE A N 1
ATOM 1648 C CA . ILE A 1 202 ? 28.821 -8.793 -29.455 1.00 85.69 202 ILE A CA 1
ATOM 1649 C C . ILE A 1 202 ? 27.952 -7.655 -30.003 1.00 85.69 202 ILE A C 1
ATOM 1651 O O . ILE A 1 202 ? 28.251 -7.124 -31.071 1.00 85.69 202 ILE A O 1
ATOM 1655 N N . CYS A 1 203 ? 26.914 -7.237 -29.274 1.00 87.81 203 CYS A N 1
ATOM 1656 C CA . CYS A 1 203 ? 26.084 -6.098 -29.673 1.00 87.81 203 CYS A CA 1
ATOM 1657 C C . CYS A 1 203 ? 26.899 -4.800 -29.745 1.00 87.81 203 CYS A C 1
ATOM 1659 O O . CYS A 1 203 ? 26.759 -4.039 -30.702 1.00 87.81 203 CYS A O 1
ATOM 1661 N N . GLY A 1 204 ? 27.781 -4.564 -28.769 1.00 91.56 204 GLY A N 1
ATOM 1662 C CA . GLY A 1 204 ? 28.693 -3.420 -28.772 1.00 91.56 204 GLY A CA 1
ATOM 1663 C C . GLY A 1 204 ? 29.639 -3.431 -29.973 1.00 91.56 204 GLY A C 1
ATOM 1664 O O . GLY A 1 204 ? 29.786 -2.413 -30.646 1.00 91.56 204 GLY A O 1
ATOM 1665 N N . LEU A 1 205 ? 30.219 -4.590 -30.297 1.00 94.94 205 LEU A N 1
ATOM 1666 C CA . LEU A 1 205 ? 31.079 -4.766 -31.468 1.00 94.94 205 LEU A CA 1
ATOM 1667 C C . LEU A 1 205 ? 30.313 -4.519 -32.772 1.00 94.94 205 LEU A C 1
ATOM 1669 O O . LEU A 1 205 ? 30.811 -3.826 -33.655 1.00 94.94 205 LEU A O 1
ATOM 1673 N N . PHE A 1 206 ? 29.089 -5.038 -32.881 1.00 96.00 206 PHE A N 1
ATOM 1674 C CA . PHE A 1 206 ? 28.238 -4.819 -34.047 1.00 96.00 206 PHE A CA 1
ATOM 1675 C C . PHE A 1 206 ? 27.921 -3.331 -34.248 1.00 96.00 206 PHE A C 1
ATOM 1677 O O . PHE A 1 206 ? 28.079 -2.812 -35.353 1.00 96.00 206 PHE A O 1
ATOM 1684 N N . LEU A 1 207 ? 27.544 -2.621 -33.179 1.00 94.81 207 LEU A N 1
ATOM 1685 C CA . LEU A 1 207 ? 27.309 -1.176 -33.228 1.00 94.81 207 LEU A CA 1
ATOM 1686 C C . LEU A 1 207 ? 28.581 -0.398 -33.592 1.00 94.81 207 LEU A C 1
ATOM 1688 O O . LEU A 1 207 ? 28.506 0.544 -34.376 1.00 94.81 207 LEU A O 1
ATOM 1692 N N . ALA A 1 208 ? 29.748 -0.803 -33.085 1.00 97.00 208 ALA A N 1
ATOM 1693 C CA . ALA A 1 208 ? 31.024 -0.178 -33.429 1.00 97.00 208 ALA A CA 1
ATOM 1694 C C . ALA A 1 208 ? 31.362 -0.336 -34.921 1.00 97.00 208 ALA A C 1
ATOM 1696 O O . ALA A 1 208 ? 31.756 0.636 -35.565 1.00 97.00 208 ALA A O 1
ATOM 1697 N N . VAL A 1 209 ? 31.156 -1.529 -35.490 1.00 97.12 209 VAL A N 1
ATOM 1698 C CA . VAL A 1 209 ? 31.337 -1.777 -36.931 1.00 97.12 209 VAL A CA 1
ATOM 1699 C C . VAL A 1 209 ? 30.354 -0.946 -37.751 1.00 97.12 209 VAL A C 1
ATOM 1701 O O . VAL A 1 209 ? 30.753 -0.318 -38.731 1.00 97.12 209 VAL A O 1
ATOM 1704 N N . LEU A 1 210 ? 29.086 -0.893 -37.336 1.00 96.94 210 LEU A N 1
ATOM 1705 C CA . LEU A 1 210 ? 28.051 -0.119 -38.016 1.00 96.94 210 LEU A CA 1
ATOM 1706 C C . LEU A 1 210 ? 28.389 1.379 -38.036 1.00 96.94 210 LEU A C 1
ATOM 1708 O O . LEU A 1 210 ? 28.382 1.996 -39.102 1.00 96.94 210 LEU A O 1
ATOM 1712 N N . PHE A 1 211 ? 28.731 1.961 -36.884 1.00 96.56 211 PHE A N 1
ATOM 1713 C CA . PHE A 1 211 ? 29.120 3.369 -36.797 1.00 96.56 211 PHE A CA 1
ATOM 1714 C C . PHE A 1 211 ? 30.441 3.660 -37.512 1.00 96.56 211 PHE A C 1
ATOM 1716 O O . PHE A 1 211 ? 30.563 4.707 -38.146 1.00 96.56 211 PHE A O 1
ATOM 1723 N N . GLY A 1 212 ? 31.399 2.730 -37.483 1.00 97.12 212 GLY A N 1
ATOM 1724 C CA . GLY A 1 212 ? 32.630 2.829 -38.265 1.00 97.12 212 GLY A CA 1
ATOM 1725 C C . GLY A 1 212 ? 32.349 2.887 -39.767 1.00 97.12 212 GLY A C 1
ATOM 1726 O O . GLY A 1 212 ? 32.860 3.766 -40.458 1.00 97.12 212 GLY A O 1
ATOM 1727 N N . PHE A 1 213 ? 31.473 2.012 -40.266 1.00 97.38 213 PHE A N 1
ATOM 1728 C CA . PHE A 1 213 ? 31.057 2.001 -41.668 1.00 97.38 213 PHE A CA 1
ATOM 1729 C C . PHE A 1 213 ? 30.343 3.297 -42.074 1.00 97.38 213 PHE A C 1
ATOM 1731 O O . PHE A 1 213 ? 30.705 3.914 -43.075 1.00 97.38 213 PHE A O 1
ATOM 1738 N N . LEU A 1 214 ? 29.376 3.752 -41.270 1.00 97.00 214 LEU A N 1
ATOM 1739 C CA . LEU A 1 214 ? 28.701 5.040 -41.470 1.00 97.00 214 LEU A CA 1
ATOM 1740 C C . LEU A 1 214 ? 29.706 6.202 -41.516 1.00 97.00 214 LEU A C 1
ATOM 1742 O O . LEU A 1 214 ? 29.597 7.071 -42.379 1.00 97.00 214 LEU A O 1
ATOM 1746 N N . GLY A 1 215 ? 30.717 6.189 -40.642 1.00 97.00 215 GLY A N 1
ATOM 1747 C CA . GLY A 1 215 ? 31.797 7.176 -40.635 1.00 97.00 215 GLY A CA 1
ATOM 1748 C C . GLY A 1 215 ? 32.607 7.191 -41.933 1.00 97.00 215 GLY A C 1
ATOM 1749 O O . GLY A 1 215 ? 32.876 8.264 -42.470 1.00 97.00 215 GLY A O 1
ATOM 1750 N N . VAL A 1 216 ? 32.935 6.020 -42.488 1.00 97.44 216 VAL A N 1
ATOM 1751 C CA . VAL A 1 216 ? 33.626 5.913 -43.787 1.00 97.44 216 VAL A CA 1
ATOM 1752 C C . VAL A 1 216 ? 32.772 6.492 -44.915 1.00 97.44 216 VAL A C 1
ATOM 1754 O O . VAL A 1 216 ? 33.283 7.260 -45.728 1.00 97.44 216 VAL A O 1
ATOM 1757 N N . VAL A 1 217 ? 31.471 6.183 -44.949 1.00 97.44 217 VAL A N 1
ATOM 1758 C CA . VAL A 1 217 ? 30.546 6.729 -45.958 1.00 97.44 217 VAL A CA 1
ATOM 1759 C C . VAL A 1 217 ? 30.498 8.255 -45.884 1.00 97.44 217 VAL A C 1
ATOM 1761 O O . VAL A 1 217 ? 30.631 8.926 -46.908 1.00 97.44 217 VAL A O 1
ATOM 1764 N N . ILE A 1 218 ? 30.368 8.811 -44.676 1.00 97.31 218 ILE A N 1
ATOM 1765 C CA . ILE A 1 218 ? 30.391 10.263 -44.459 1.00 97.31 218 ILE A CA 1
ATOM 1766 C C . ILE A 1 218 ? 31.729 10.855 -44.923 1.00 97.31 218 ILE A C 1
ATOM 1768 O O . ILE A 1 218 ? 31.730 11.870 -45.615 1.00 97.31 218 ILE A O 1
ATOM 1772 N N . GLY A 1 219 ? 32.855 10.210 -44.610 1.00 97.00 219 GLY A N 1
ATOM 1773 C CA . GLY A 1 219 ? 34.183 10.654 -45.038 1.00 97.00 219 GLY A CA 1
ATOM 1774 C C . GLY A 1 219 ? 34.355 10.677 -46.560 1.00 97.00 219 GLY 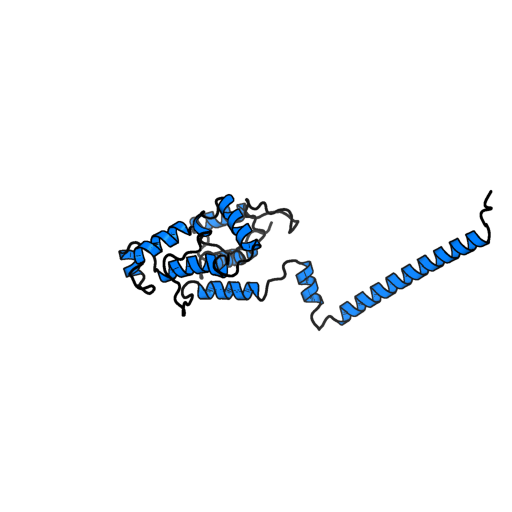A C 1
ATOM 1775 O O . GLY A 1 219 ? 34.879 11.647 -47.103 1.00 97.00 219 GLY A O 1
ATOM 1776 N N . ILE A 1 220 ? 33.857 9.658 -47.271 1.00 97.19 220 ILE A N 1
ATOM 1777 C CA . ILE A 1 220 ? 33.869 9.619 -48.744 1.00 97.19 220 ILE A CA 1
ATOM 1778 C C . ILE A 1 220 ? 33.024 10.759 -49.318 1.00 97.19 220 ILE A C 1
ATOM 1780 O O . ILE A 1 220 ? 33.467 11.442 -50.242 1.00 97.19 220 ILE A O 1
ATOM 1784 N N . LEU A 1 221 ? 31.832 10.997 -48.763 1.00 96.69 221 LEU A N 1
ATOM 1785 C CA . LEU A 1 221 ? 30.967 12.099 -49.190 1.00 96.69 221 LEU A CA 1
ATOM 1786 C C . LEU A 1 221 ? 31.641 13.459 -48.967 1.00 96.69 221 LEU A C 1
ATOM 1788 O O . LEU A 1 221 ? 31.644 14.293 -49.869 1.00 96.69 221 LEU A O 1
ATOM 1792 N N . GLN A 1 222 ? 32.260 13.670 -47.803 1.00 95.50 222 GLN A N 1
ATOM 1793 C CA . GLN A 1 222 ? 33.012 14.890 -47.504 1.00 95.50 222 GLN A CA 1
ATOM 1794 C C . GLN A 1 222 ? 34.182 15.092 -48.471 1.00 95.50 222 GLN A C 1
ATOM 1796 O O . GLN A 1 222 ? 34.366 16.195 -48.983 1.00 95.50 222 GLN A O 1
ATOM 1801 N N . LEU A 1 223 ? 34.937 14.031 -48.771 1.00 96.75 223 LEU A N 1
ATOM 1802 C CA . LEU A 1 223 ? 36.042 14.083 -49.724 1.00 96.75 223 LEU A CA 1
ATOM 1803 C C . LEU A 1 223 ? 35.555 14.408 -51.143 1.00 96.75 223 LEU A C 1
ATOM 1805 O O . LEU A 1 223 ? 36.170 15.221 -51.828 1.00 96.75 223 LEU A O 1
ATOM 1809 N N . ALA A 1 224 ? 34.437 13.818 -51.572 1.00 95.25 224 ALA A N 1
ATOM 1810 C CA . ALA A 1 224 ? 33.835 14.096 -52.873 1.00 95.25 224 ALA A CA 1
ATOM 1811 C C . ALA A 1 224 ? 33.371 15.557 -52.985 1.00 95.25 224 ALA A C 1
ATOM 1813 O O . ALA A 1 224 ? 33.658 16.216 -53.986 1.00 95.25 224 ALA A O 1
ATOM 1814 N N . ILE A 1 225 ? 32.709 16.083 -51.947 1.00 94.06 225 ILE A N 1
ATOM 1815 C CA . ILE A 1 225 ? 32.287 17.490 -51.879 1.00 94.06 225 ILE A CA 1
ATOM 1816 C C . ILE A 1 225 ? 33.507 18.418 -51.920 1.00 94.06 225 ILE A C 1
ATOM 1818 O O . ILE A 1 225 ? 33.517 19.373 -52.692 1.00 94.06 225 ILE A O 1
ATOM 1822 N N . ALA A 1 226 ? 34.554 18.128 -51.144 1.00 93.00 226 ALA A N 1
ATOM 1823 C CA . ALA A 1 226 ? 35.785 18.916 -51.137 1.00 93.00 226 ALA A CA 1
ATOM 1824 C C . ALA A 1 226 ? 36.498 18.898 -52.499 1.00 93.00 226 ALA A C 1
ATOM 1826 O O . ALA A 1 226 ? 36.962 19.935 -52.972 1.00 93.00 226 ALA A O 1
ATOM 1827 N N . TRP A 1 227 ? 36.551 17.740 -53.162 1.00 94.81 227 TRP A N 1
ATOM 1828 C CA . TRP A 1 227 ? 37.132 17.617 -54.498 1.00 94.81 227 TRP A CA 1
ATOM 1829 C C . TRP A 1 227 ? 36.341 18.410 -55.545 1.00 94.81 227 TRP A C 1
ATOM 1831 O O . TRP A 1 227 ? 36.939 19.112 -56.362 1.00 94.81 227 TRP A O 1
ATOM 1841 N N . LEU A 1 228 ? 35.005 18.354 -55.493 1.00 92.12 228 LEU A N 1
ATOM 1842 C CA . LEU A 1 228 ? 34.129 19.164 -56.343 1.00 92.12 228 LEU A CA 1
ATOM 1843 C C . LEU A 1 228 ? 34.335 20.662 -56.095 1.00 92.12 228 LEU A C 1
ATOM 1845 O O . LEU A 1 228 ? 34.470 21.410 -57.058 1.00 92.12 228 LEU A O 1
ATOM 1849 N N . ALA A 1 229 ? 34.420 21.087 -54.832 1.00 89.75 229 ALA A N 1
ATOM 1850 C CA . ALA A 1 229 ? 34.660 22.481 -54.464 1.00 89.75 229 ALA A CA 1
ATOM 1851 C C . ALA A 1 229 ? 36.035 22.986 -54.933 1.00 89.75 229 ALA A C 1
ATOM 1853 O O . ALA A 1 229 ? 36.153 24.126 -55.375 1.00 89.75 229 ALA A O 1
ATOM 1854 N N . TRP A 1 230 ? 37.069 22.140 -54.884 1.00 92.31 230 TRP A N 1
ATOM 1855 C CA . TRP A 1 230 ? 38.393 22.476 -55.413 1.00 92.31 230 TRP A CA 1
ATOM 1856 C C . TRP A 1 230 ? 38.410 22.564 -56.944 1.00 92.31 230 TRP A C 1
ATOM 1858 O O . TRP A 1 230 ? 39.055 23.449 -57.502 1.00 92.31 230 TRP A O 1
ATOM 1868 N N . LYS A 1 231 ? 37.709 21.654 -57.634 1.00 90.50 231 LYS A N 1
ATOM 1869 C CA . LYS A 1 231 ? 37.699 21.592 -59.103 1.00 90.50 231 LYS A CA 1
ATOM 1870 C C . LYS A 1 231 ? 36.790 22.641 -59.747 1.00 90.50 231 LYS A C 1
ATOM 1872 O O . LYS A 1 231 ? 37.104 23.134 -60.827 1.00 90.50 231 LYS A O 1
ATOM 1877 N N . TYR A 1 232 ? 35.688 22.979 -59.087 1.00 89.56 232 TYR A N 1
ATOM 1878 C CA . TYR A 1 232 ? 34.721 23.982 -59.525 1.00 89.56 232 TYR A CA 1
ATOM 1879 C C . TYR A 1 232 ? 34.538 25.032 -58.424 1.00 89.56 232 TYR A C 1
ATOM 1881 O O . TYR A 1 232 ? 33.477 25.082 -57.794 1.00 89.56 232 TYR A O 1
ATOM 1889 N N . PRO A 1 233 ? 35.563 25.860 -58.152 1.00 80.81 233 PRO A N 1
ATOM 1890 C CA . PRO A 1 233 ? 35.423 26.930 -57.182 1.00 80.81 233 PRO A CA 1
ATOM 1891 C C . PRO A 1 233 ? 34.353 27.897 -57.688 1.00 80.81 233 PRO A C 1
ATOM 1893 O O . PRO A 1 233 ? 34.422 28.393 -58.815 1.00 80.81 233 PRO A O 1
ATOM 1896 N N . VAL A 1 234 ? 33.335 28.138 -56.866 1.00 77.06 234 VAL A N 1
ATOM 1897 C CA . VAL A 1 234 ? 32.302 29.127 -57.172 1.00 77.06 234 VAL A CA 1
ATOM 1898 C C . VAL A 1 234 ? 32.993 30.488 -57.185 1.00 77.06 234 VAL A C 1
ATOM 1900 O O . VAL A 1 234 ? 33.557 30.895 -56.171 1.00 77.06 234 VAL A O 1
ATOM 1903 N N . GLN A 1 235 ? 33.014 31.170 -58.332 1.00 69.12 235 GLN A N 1
ATOM 1904 C CA . GLN A 1 235 ? 33.522 32.538 -58.390 1.00 69.12 235 GLN A CA 1
ATOM 1905 C C . GLN A 1 235 ? 32.593 33.418 -57.553 1.00 69.12 235 GLN A C 1
ATOM 1907 O O . GLN A 1 235 ? 31.408 33.549 -57.863 1.00 69.12 235 GLN A O 1
ATOM 1912 N N . SER A 1 236 ? 33.120 33.982 -56.469 1.00 62.84 236 SER A N 1
ATOM 1913 C CA . SER A 1 236 ? 32.461 35.058 -55.743 1.00 62.84 236 SER A CA 1
ATOM 1914 C C . SER A 1 236 ? 32.413 36.277 -56.662 1.00 62.84 236 SER A C 1
ATOM 1916 O O . SER A 1 236 ? 33.454 36.836 -57.000 1.00 62.84 236 SER A O 1
ATOM 1918 N N . PHE A 1 237 ? 31.213 36.647 -57.103 1.00 58.09 237 PHE A N 1
ATOM 1919 C CA . PHE A 1 237 ? 30.967 37.981 -57.635 1.00 58.09 237 PHE A CA 1
ATOM 1920 C C . PHE A 1 237 ? 30.915 38.934 -56.435 1.00 58.09 237 PHE A C 1
ATOM 1922 O O . PHE A 1 237 ? 30.009 38.803 -55.609 1.00 58.09 237 PHE A O 1
ATOM 1929 N N . ASP A 1 238 ? 31.922 39.803 -56.324 1.00 50.97 238 ASP A N 1
ATOM 1930 C CA . ASP A 1 238 ? 31.871 41.021 -55.502 1.00 50.97 238 ASP A CA 1
ATOM 1931 C C . ASP A 1 238 ? 30.876 42.034 -56.096 1.00 50.97 238 ASP A C 1
ATOM 1933 O O . ASP A 1 238 ? 30.795 42.123 -57.348 1.00 50.97 238 ASP A O 1
#

Secondary structure (DSSP, 8-state):
--PPPHHHHHHHHHHHH---S---TT-HHHHHHHHHHHHTB---SSTTS---TTS--B-SHHHHHT-------HHHHHHHHHHTTTS-TT--HHHHHHTTS--HHHHHHHHHIIIIIIS--SSS--HHHHHHHHHHHHTTSS-GGGG----SSPPPTT---TTTHHHHHHHHHHHHSPPPSSHHHHHHHHHSSGGGHHHHHHHHHHHHHHHHHHHHHHHHHHHHHHHHHHHS------

Sequence (238 aa):
MHYPNAREKGEILRHVFGIEEAPALSDRSLKAYFEYYNSVLSSSPTPDAVIEVDTPTLRSYEDVCKSVKVFHQAAFLRAKLRQSKEEDLDIGFERSLQLRTLPPRLLLETLATLHLVLFPIATKGNKRCRSLLKKLIRTGDFDAEAEWIEFVRPIPFDFTFMYWGDRLTKLHELVKRPPPSNAFVSWFERHTSERNALTVAICGLFLAVLFGFLGVVIGILQLAIAWLAWKYPVQSFD